Protein 5AOV (pdb70)

Radius of gyration: 21.94 Å; Cα contacts (8 Å, |Δi|>4): 717; chains: 1; bounding box: 69×42×46 Å

Organism: Pyrococcus furiosus (strain ATCC 43587 / DSM 3638 / JCM 8422 / Vc1) (NCBI:txid186497)

Nearest PDB structures (foldseek):
  5aov-assembly1_A-2  TM=1.003E+00  e=2.271E-68  Pyrococcus furiosus
  6bii-assembly1_B  TM=9.996E-01  e=7.274E-61  Pyrococcus yayanosii CH1
  2dbq-assembly1_A  TM=9.978E-01  e=1.153E-60  Pyrococcus horikoshii
  4g2n-assembly1_A  TM=9.072E-01  e=4.793E-3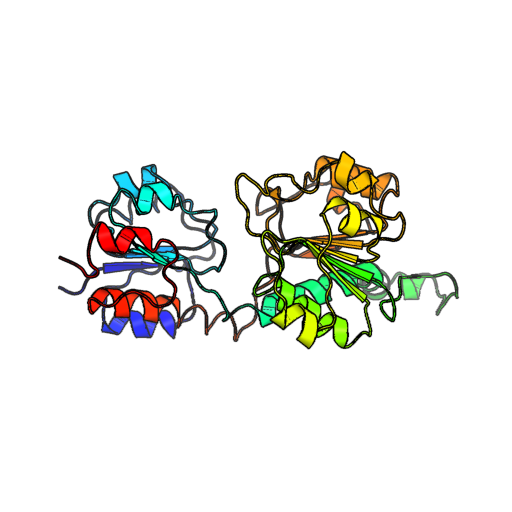5  Polaromonas sp. JS666
  3ddn-assembly1_A  TM=8.480E-01  e=1.141E-32  Mycobacterium tuberculosis

Structure (mmCIF, N/CA/C/O backbone):
data_5AOV
#
_entry.id   5AOV
#
_cell.length_a   114.579
_cell.length_b   114.579
_cell.length_c   118.123
_cell.angle_alpha   90.00
_cell.angle_beta   90.00
_cell.angle_gamma   90.00
#
_symmetry.space_group_name_H-M   'I 41'
#
loop_
_entity.id
_entity.type
_entity.pdbx_description
1 polymer 'GLYOXYLATE REDUCTASE'
2 non-polymer 'NADP NICOTINAMIDE-ADENINE-DINUCLEOTIDE PHOSPHATE'
3 non-polymer 'GLYOXYLIC ACID'
4 non-polymer 'PENTAETHYLENE GLYCOL'
5 non-polymer 1,2-ETHANEDIOL
6 non-polymer 'ACETIC ACID'
7 water water
#
loop_
_atom_site.group_PDB
_atom_site.id
_atom_site.type_symbol
_atom_site.label_atom_id
_atom_site.label_alt_id
_atom_site.label_comp_id
_atom_site.label_asym_id
_atom_site.label_entity_id
_atom_site.label_seq_id
_atom_site.pdbx_PDB_ins_code
_atom_site.Cartn_x
_atom_site.Cartn_y
_atom_site.Cartn_z
_atom_site.occupancy
_atom_site.B_iso_or_equiv
_atom_site.auth_seq_id
_atom_site.auth_comp_id
_atom_site.auth_asym_id
_atom_site.auth_atom_id
_atom_site.pdbx_PDB_model_num
ATOM 1 N N . MET A 1 1 ? 66.224 45.913 17.328 1.00 56.55 1 MET A N 1
ATOM 2 C CA . MET A 1 1 ? 65.970 45.576 15.890 1.00 63.47 1 MET A CA 1
ATOM 3 C C . MET A 1 1 ? 67.264 45.693 15.065 1.00 40.48 1 MET A C 1
ATOM 4 O O . MET A 1 1 ? 67.450 44.946 14.105 1.00 61.74 1 MET A O 1
ATOM 20 N N . LYS A 1 2 ? 68.196 46.583 15.466 1.00 41.75 2 LYS A N 1
ATOM 21 C CA . LYS A 1 2 ? 69.478 46.633 14.787 1.00 33.73 2 LYS A CA 1
ATOM 22 C C . LYS A 1 2 ? 70.306 45.518 15.403 1.00 31.78 2 LYS A C 1
ATOM 23 O O . LYS A 1 2 ? 70.096 45.148 16.524 1.00 32.94 2 LYS A O 1
ATOM 42 N N . PRO A 1 3 ? 71.261 44.948 14.662 1.00 26.57 3 PRO A N 1
ATOM 43 C CA . PRO A 1 3 ? 72.184 44.002 15.261 1.00 25.26 3 PRO A CA 1
ATOM 44 C C . PRO A 1 3 ? 72.977 44.683 16.378 1.00 25.51 3 PRO A C 1
ATOM 45 O O . PRO A 1 3 ? 73.183 45.888 16.406 1.00 26.54 3 PRO A O 1
ATOM 56 N N . LYS A 1 4 ? 73.497 43.858 17.266 1.00 24.83 4 LYS A N 1
ATOM 57 C CA . LYS A 1 4 ? 74.194 44.326 18.467 1.00 23.44 4 LYS A CA 1
ATOM 58 C C . LYS A 1 4 ? 75.675 44.061 18.370 1.00 22.59 4 LYS A C 1
ATOM 59 O O . LYS A 1 4 ? 76.140 42.919 18.073 1.00 23.60 4 LYS A O 1
ATOM 78 N N . VAL A 1 5 ? 76.485 45.084 18.649 1.00 20.75 5 VAL A N 1
ATOM 79 C CA . VAL A 1 5 ? 77.920 44.938 18.741 1.00 19.11 5 VAL A CA 1
ATOM 80 C C . VAL A 1 5 ? 78.407 45.351 20.130 1.00 21.07 5 VAL A C 1
ATOM 81 O O . VAL A 1 5 ? 77.991 46.367 20.671 1.00 22.31 5 VAL A O 1
ATOM 94 N N . PHE A 1 6 ? 79.322 44.540 20.675 1.00 20.92 6 PHE A N 1
ATOM 95 C CA . PHE A 1 6 ? 80.047 44.920 21.929 1.00 19.10 6 PHE A CA 1
ATOM 96 C C . PHE A 1 6 ? 81.457 45.248 21.538 1.00 18.63 6 PHE A C 1
ATOM 97 O O . PHE A 1 6 ? 82.148 44.467 20.857 1.00 18.74 6 PHE A O 1
ATOM 114 N N . ILE A 1 7 ? 81.899 46.425 21.968 1.00 19.07 7 ILE A N 1
ATOM 115 C CA . ILE A 1 7 ? 83.241 46.935 21.748 1.00 18.66 7 ILE A CA 1
ATOM 116 C C . ILE A 1 7 ? 84.002 46.908 23.084 1.00 18.40 7 ILE A C 1
ATOM 117 O O . ILE A 1 7 ? 83.542 47.527 24.049 1.00 19.01 7 ILE A O 1
ATOM 133 N N . THR A 1 8 ? 85.118 46.199 23.147 1.00 18.76 8 THR A N 1
ATOM 134 C CA . THR A 1 8 ? 85.742 45.916 24.433 1.00 18.01 8 THR A CA 1
ATOM 135 C C . THR A 1 8 ? 86.653 46.980 24.943 1.00 18.26 8 THR A C 1
ATOM 136 O O . THR A 1 8 ? 87.333 46.773 25.932 1.00 20.23 8 THR A O 1
ATOM 147 N N . ARG A 1 9 ? 86.637 48.163 24.361 1.00 18.37 9 ARG A N 1
ATOM 148 C CA . ARG A 1 9 ? 87.561 49.204 24.760 1.00 17.64 9 ARG A CA 1
ATOM 149 C C . ARG A 1 9 ? 87.117 50.553 24.226 1.00 17.23 9 ARG A C 1
ATOM 150 O O . ARG A 1 9 ? 86.357 50.627 23.266 1.00 19.88 9 ARG A O 1
ATOM 171 N N . ALA A 1 10 ? 87.615 51.630 24.826 1.00 18.52 10 ALA A N 1
ATOM 172 C CA . ALA A 1 10 ? 87.268 53.003 24.457 1.00 18.99 10 ALA A CA 1
ATOM 173 C C . ALA A 1 10 ? 88.072 53.470 23.221 1.00 19.21 10 ALA A C 1
ATOM 174 O O . ALA A 1 10 ? 88.921 54.297 23.328 1.00 20.57 10 ALA A O 1
ATOM 181 N N . ILE A 1 11 ? 87.665 52.906 22.102 1.00 19.07 11 ILE A N 1
ATOM 182 C CA . ILE A 1 11 ? 88.267 53.291 20.812 1.00 19.26 11 ILE A CA 1
ATOM 183 C C . ILE A 1 11 ? 87.705 54.674 20.413 1.00 18.55 11 ILE A C 1
ATOM 184 O O . ILE A 1 11 ? 86.764 55.198 20.995 1.00 20.02 11 ILE A O 1
ATOM 200 N N . PRO A 1 12 ? 88.320 55.295 19.395 1.00 18.51 12 PRO A N 1
ATOM 201 C CA . PRO A 1 12 ? 87.853 56.632 18.985 1.00 20.17 12 PRO A CA 1
ATOM 202 C C . PRO A 1 12 ? 86.389 56.722 18.624 1.00 19.81 12 PRO A C 1
ATOM 203 O O . PRO A 1 12 ? 85.798 55.807 18.016 1.00 20.98 12 PRO A O 1
ATOM 214 N N A GLU A 1 13 ? 85.823 57.873 18.971 0.50 25.91 13 GLU A N 1
ATOM 215 N N B GLU A 1 13 ? 85.844 57.887 18.956 0.50 19.22 13 GLU A N 1
ATOM 216 C CA A GLU A 1 13 ? 84.385 58.122 18.827 0.50 21.35 13 GLU A CA 1
ATOM 217 C CA B GLU A 1 13 ? 84.406 58.135 18.828 0.50 24.60 13 GLU A CA 1
ATOM 218 C C A GLU A 1 13 ? 83.920 58.049 17.386 0.50 23.65 13 GLU A C 1
ATOM 219 C C B GLU A 1 13 ? 83.903 58.136 17.395 0.50 22.16 13 GLU A C 1
ATOM 220 O O A GLU A 1 13 ? 82.783 57.673 17.126 0.50 21.15 13 GLU A O 1
ATOM 221 O O B GLU A 1 13 ? 82.710 57.912 17.152 0.50 26.58 13 GLU A O 1
ATOM 244 N N . ASN A 1 14 ? 84.769 58.396 16.433 1.00 23.88 14 ASN A N 1
ATOM 245 C CA . ASN A 1 14 ? 84.391 58.353 15.015 1.00 25.13 14 ASN A CA 1
ATOM 246 C C . ASN A 1 14 ? 83.868 56.972 14.659 1.00 23.27 14 ASN A C 1
ATOM 247 O O . ASN A 1 14 ? 82.818 56.821 13.989 1.00 24.80 14 ASN A O 1
ATOM 258 N N . GLY A 1 15 ? 84.569 55.940 15.089 1.00 22.30 15 GLY A N 1
ATOM 259 C CA . GLY A 1 15 ? 84.164 54.586 14.793 1.00 20.80 15 GLY A CA 1
ATOM 260 C C . GLY A 1 15 ? 82.924 54.176 15.538 1.00 20.59 15 GLY A C 1
ATOM 261 O O . GLY A 1 15 ? 82.039 53.501 14.996 1.00 22.06 15 GLY A O 1
ATOM 265 N N . ILE A 1 16 ? 82.822 54.587 16.794 1.00 20.82 16 ILE A N 1
ATOM 266 C CA . ILE A 1 16 ? 81.641 54.311 17.616 1.00 21.78 16 ILE A CA 1
ATOM 267 C C . ILE A 1 16 ? 80.437 54.969 16.956 1.00 23.00 16 ILE A C 1
ATOM 268 O O . ILE A 1 16 ? 79.353 54.337 16.828 1.00 22.53 16 ILE A O 1
ATOM 284 N N . ASN A 1 17 ? 80.563 56.251 16.533 1.00 21.13 17 ASN A N 1
ATOM 285 C CA . ASN A 1 17 ? 79.450 56.954 15.950 1.00 23.76 17 ASN A CA 1
ATOM 286 C C . ASN A 1 17 ? 78.997 56.302 14.637 1.00 24.14 17 ASN A C 1
ATOM 287 O O . ASN A 1 17 ? 77.774 56.206 14.352 1.00 25.69 17 ASN A O 1
ATOM 298 N N . MET A 1 18 ? 79.953 55.880 13.805 1.00 22.10 18 MET A N 1
ATOM 299 C CA . MET A 1 18 ? 79.596 55.163 12.571 1.00 22.43 18 MET A CA 1
ATOM 300 C C . MET A 1 18 ? 78.794 53.917 12.894 1.00 21.37 18 MET A C 1
ATOM 301 O O . MET A 1 18 ? 77.749 53.642 12.246 1.00 23.15 18 MET A O 1
ATOM 315 N N . LEU A 1 19 ? 79.248 53.192 13.882 1.00 21.98 19 LEU A N 1
ATOM 316 C CA . LEU A 1 19 ? 78.524 51.939 14.262 1.00 21.68 19 LEU A CA 1
ATOM 317 C C . LEU A 1 19 ? 77.167 52.182 14.869 1.00 22.71 19 LEU A C 1
ATOM 318 O O . LEU A 1 19 ? 76.243 51.439 14.599 1.00 23.64 19 LEU A O 1
ATOM 334 N N . GLU A 1 20 ? 76.997 53.260 15.626 1.00 21.53 20 GLU A N 1
ATOM 335 C CA . GLU A 1 20 ? 75.692 53.558 16.220 1.00 23.30 20 GLU A CA 1
ATOM 336 C C . GLU A 1 20 ? 74.603 53.814 15.202 1.00 23.99 20 GLU A C 1
ATOM 337 O O . GLU A 1 20 ? 73.412 53.637 15.470 1.00 26.86 20 GLU A O 1
ATOM 349 N N . GLU A 1 21 ? 74.968 54.223 13.982 1.00 24.30 21 GLU A N 1
ATOM 350 C CA . GLU A 1 21 ? 73.972 54.373 12.932 1.00 26.19 21 GLU A CA 1
ATOM 351 C C . GLU A 1 21 ? 73.361 53.072 12.459 1.00 26.33 21 GLU A C 1
ATOM 352 O O . GLU A 1 21 ? 72.252 53.077 11.885 1.00 30.02 21 GLU A O 1
ATOM 364 N N . GLU A 1 22 ? 74.095 51.992 12.671 1.00 24.99 22 GLU A N 1
ATOM 365 C CA . GLU A 1 22 ? 73.740 50.693 12.055 1.00 25.70 22 GLU A CA 1
ATOM 366 C C . GLU A 1 22 ? 73.568 49.550 13.070 1.00 24.69 22 GLU A C 1
ATOM 367 O O . GLU A 1 22 ? 73.021 48.509 12.710 1.00 26.55 22 GLU A O 1
ATOM 379 N N . PHE A 1 23 ? 74.007 49.766 14.305 1.00 23.66 23 PHE A N 1
ATOM 380 C CA . PHE A 1 23 ? 74.017 48.734 15.340 1.00 24.58 23 PHE A CA 1
ATOM 381 C C . PHE A 1 23 ? 73.537 49.331 16.669 1.00 25.39 23 PHE A C 1
ATOM 382 O O . PHE A 1 23 ? 73.636 50.529 16.877 1.00 25.83 23 PHE A O 1
ATOM 399 N N A GLU A 1 24 ? 73.038 48.460 17.548 0.50 23.63 24 GLU A N 1
ATOM 400 N N B GLU A 1 24 ? 73.018 48.467 17.541 0.50 24.12 24 GLU A N 1
ATOM 401 C CA A GLU A 1 24 ? 73.001 48.730 19.008 0.50 23.22 24 GLU A CA 1
ATOM 402 C CA B GLU A 1 24 ? 73.018 48.727 18.997 0.50 23.20 24 GLU A CA 1
ATOM 403 C C A GLU A 1 24 ? 74.410 48.503 19.507 0.50 21.62 24 GLU A C 1
ATOM 404 C C B GLU A 1 24 ? 74.446 48.508 19.455 0.50 24.94 24 GLU A C 1
ATOM 405 O O A GLU A 1 24 ? 74.967 47.427 19.314 0.50 24.42 24 GLU A O 1
ATOM 406 O O B GLU A 1 24 ? 75.056 47.467 19.157 0.50 23.57 24 GLU A O 1
ATOM 429 N N . VAL A 1 25 ? 75.035 49.519 20.066 1.00 21.98 25 VAL A N 1
ATOM 430 C CA . VAL A 1 25 ? 76.445 49.484 20.436 1.00 20.45 25 VAL A CA 1
ATOM 431 C C . VAL A 1 25 ? 76.620 49.532 21.965 1.00 19.73 25 VAL A C 1
ATOM 432 O O . VAL A 1 25 ? 75.954 50.334 22.632 1.00 22.52 25 VAL A O 1
ATOM 445 N N . GLU A 1 26 ? 77.478 48.643 22.461 1.00 21.09 26 GLU A N 1
ATOM 446 C CA A GLU A 1 26 ? 77.893 48.693 23.894 0.50 19.49 26 GLU A CA 1
ATOM 447 C CA B GLU A 1 26 ? 77.829 48.724 23.875 0.50 23.88 26 GLU A CA 1
ATOM 448 C C . GLU A 1 26 ? 79.384 48.882 23.847 1.00 19.80 26 GLU A C 1
ATOM 449 O O . GLU A 1 26 ? 80.068 48.247 23.074 1.00 21.26 26 GLU A O 1
ATOM 470 N N . VAL A 1 27 ? 79.910 49.796 24.676 1.00 19.99 27 VAL A N 1
ATOM 471 C CA . VAL A 1 27 ? 81.326 50.073 24.728 1.00 18.90 27 VAL A CA 1
ATOM 472 C C . VAL A 1 27 ? 81.837 49.991 26.154 1.00 18.66 27 VAL A C 1
ATOM 473 O O . VAL A 1 27 ? 81.381 50.731 27.045 1.00 20.10 27 VAL A O 1
ATOM 486 N N . TRP A 1 28 ? 82.824 49.107 26.384 1.00 18.53 28 TRP A N 1
ATOM 487 C CA . TRP A 1 28 ? 83.527 49.079 27.684 1.00 18.59 28 TRP A CA 1
ATOM 488 C C . TRP A 1 28 ? 84.414 50.319 27.788 1.00 18.85 28 TRP A C 1
ATOM 489 O O . TRP A 1 28 ? 85.359 50.471 26.995 1.00 19.65 28 TRP A O 1
ATOM 510 N N . GLU A 1 29 ? 84.081 51.190 28.688 1.00 18.73 29 GLU A N 1
ATOM 511 C CA A GLU A 1 29 ? 84.671 52.524 28.764 0.50 23.19 29 GLU A CA 1
ATOM 512 C CA B GLU A 1 29 ? 84.639 52.546 28.802 0.50 18.98 29 GLU A CA 1
ATOM 513 C C . GLU A 1 29 ? 85.752 52.653 29.825 1.00 22.60 29 GLU A C 1
ATOM 514 O O . GLU A 1 29 ? 86.414 53.685 29.897 1.00 24.53 29 GLU A O 1
ATOM 537 N N . GLU A 1 30 ? 85.936 51.642 30.680 1.00 21.59 30 GLU A N 1
ATOM 538 C CA . GLU A 1 30 ? 86.870 51.768 31.778 1.00 21.84 30 GLU A CA 1
ATOM 539 C C . GLU A 1 30 ? 88.338 51.764 31.345 1.00 20.45 30 GLU A C 1
ATOM 540 O O . GLU A 1 30 ? 88.682 51.256 30.307 1.00 20.77 30 GLU A O 1
ATOM 552 N N . GLU A 1 31 ? 89.160 52.348 32.212 1.00 22.23 31 GLU A N 1
ATOM 553 C CA . GLU A 1 31 ? 90.619 52.352 31.961 1.00 23.02 31 GLU A CA 1
ATOM 554 C C . GLU A 1 31 ? 91.141 50.914 31.960 1.00 23.05 31 GLU A C 1
ATOM 555 O O . GLU A 1 31 ? 91.901 50.561 31.072 1.00 21.52 31 GLU A O 1
ATOM 567 N N . ARG A 1 32 ? 90.772 50.140 32.956 1.00 23.37 32 ARG A N 1
ATOM 568 C CA . ARG A 1 32 ? 91.162 48.754 32.998 1.00 22.27 32 ARG A CA 1
ATOM 569 C C . ARG A 1 32 ? 90.543 47.912 31.931 1.00 23.31 32 ARG A C 1
ATOM 570 O O . ARG A 1 32 ? 89.486 48.243 31.383 1.00 22.59 32 ARG A O 1
ATOM 591 N N . GLU A 1 33 ? 91.221 46.816 31.564 1.00 20.83 33 GLU A N 1
ATOM 592 C CA . GLU A 1 33 ? 90.702 45.880 30.600 1.00 20.41 33 GLU A CA 1
ATOM 593 C C . GLU A 1 33 ? 89.489 45.105 31.162 1.00 19.66 33 GLU A C 1
ATOM 594 O O . GLU A 1 33 ? 89.371 44.927 32.361 1.00 22.01 33 GLU A O 1
ATOM 606 N N . ILE A 1 34 ? 88.640 44.642 30.262 1.00 20.44 34 ILE A N 1
ATOM 607 C CA . ILE A 1 34 ? 87.453 43.916 30.738 1.00 20.13 34 ILE A CA 1
ATOM 608 C C . ILE A 1 34 ? 87.891 42.563 31.354 1.00 20.86 34 ILE A C 1
ATOM 609 O O . ILE A 1 34 ? 88.703 41.858 30.732 1.00 22.94 34 ILE A O 1
ATOM 625 N N . PRO A 1 35 ? 87.401 42.234 32.542 1.00 22.04 35 PRO A N 1
ATOM 626 C CA . PRO A 1 35 ? 87.759 40.931 33.144 1.00 23.58 35 PRO A CA 1
ATOM 627 C C . PRO A 1 35 ? 87.208 39.817 32.278 1.00 25.61 35 PRO A C 1
ATOM 628 O O . PRO A 1 35 ? 86.147 39.954 31.642 1.00 24.18 35 PRO A O 1
ATOM 639 N N . ARG A 1 36 ? 87.924 38.700 32.269 1.00 25.45 36 ARG A N 1
ATOM 640 C CA . ARG A 1 36 ? 87.486 37.529 31.513 1.00 26.30 36 ARG A CA 1
ATOM 641 C C . ARG A 1 36 ? 86.000 37.115 31.785 1.00 25.98 36 ARG A C 1
ATOM 642 O O . ARG A 1 36 ? 85.234 36.860 30.820 1.00 26.18 36 ARG A O 1
ATOM 663 N N A GLU A 1 37 ? 85.562 37.064 33.039 0.50 25.85 37 GLU A N 1
ATOM 664 N N B GLU A 1 37 ? 85.559 37.007 33.034 0.50 24.92 37 GLU A N 1
ATOM 665 C CA A GLU A 1 37 ? 84.215 36.609 33.361 0.50 27.64 37 GLU A CA 1
ATOM 666 C CA B GLU A 1 37 ? 84.192 36.594 33.329 0.50 29.50 37 GLU A CA 1
ATOM 667 C C A GLU A 1 37 ? 83.173 37.582 32.820 0.50 26.48 37 GLU A C 1
ATOM 668 C C B GLU A 1 37 ? 83.192 37.577 32.731 0.50 27.16 37 GLU A C 1
ATOM 669 O O A GLU A 1 37 ? 82.060 37.185 32.475 0.50 26.72 37 GLU A O 1
ATOM 670 O O B GLU A 1 37 ? 82.159 37.178 32.194 0.50 26.55 37 GLU A O 1
ATOM 693 N N . LYS A 1 38 ? 83.528 38.862 32.786 1.00 27.42 38 LYS A N 1
ATOM 694 C CA . LYS A 1 38 ? 82.636 39.855 32.239 1.00 26.37 38 LYS A CA 1
ATOM 695 C C . LYS A 1 38 ? 82.553 39.768 30.711 1.00 23.33 38 LYS A C 1
ATOM 696 O O . LYS A 1 38 ? 81.463 39.973 30.151 1.00 25.40 38 LYS A O 1
ATOM 715 N N . LEU A 1 39 ? 83.669 39.508 30.048 1.00 22.58 39 LEU A N 1
ATOM 716 C CA . LEU A 1 39 ? 83.669 39.263 28.629 1.00 22.56 39 LEU A CA 1
ATOM 717 C C . LEU A 1 39 ? 82.706 38.116 28.313 1.00 23.80 39 LEU A C 1
ATOM 718 O O . LEU A 1 39 ? 81.867 38.246 27.441 1.00 24.27 39 LEU A O 1
ATOM 734 N N . LEU A 1 40 ? 82.822 37.000 29.032 1.00 23.26 40 LEU A N 1
ATOM 735 C CA . LEU A 1 40 ? 81.928 35.886 28.761 1.00 24.36 40 LEU A CA 1
ATOM 736 C C . LEU A 1 40 ? 80.482 36.192 28.978 1.00 26.18 40 LEU A C 1
ATOM 737 O O . LEU A 1 40 ? 79.622 35.688 28.252 1.00 28.39 40 LEU A O 1
ATOM 753 N N . GLU A 1 41 ? 80.171 37.021 29.958 1.00 25.12 41 GLU A N 1
ATOM 754 C CA A GLU A 1 41 ? 78.786 37.437 30.218 0.50 27.00 41 GLU A CA 1
ATOM 755 C CA B GLU A 1 41 ? 78.795 37.430 30.217 0.50 27.39 41 GLU A CA 1
ATOM 756 C C . GLU A 1 41 ? 78.286 38.332 29.074 1.00 25.67 41 GLU A C 1
ATOM 757 O O . GLU A 1 41 ? 77.166 38.133 28.575 1.00 32.10 41 GLU A O 1
ATOM 778 N N . LYS A 1 42 ? 79.081 39.296 28.685 1.00 24.44 42 LYS A N 1
ATOM 779 C CA . LYS A 1 42 ? 78.640 40.303 27.750 1.00 25.32 42 LYS A CA 1
ATOM 780 C C . LYS A 1 42 ? 78.423 39.788 26.340 1.00 27.96 42 LYS A C 1
ATOM 781 O O . LYS A 1 42 ? 77.652 40.398 25.594 1.00 28.83 42 LYS A O 1
ATOM 800 N N . VAL A 1 43 ? 79.090 38.689 25.945 1.00 24.65 43 VAL A N 1
ATOM 801 C CA . VAL A 1 43 ? 78.930 38.202 24.579 1.00 23.19 43 VAL A CA 1
ATOM 802 C C . VAL A 1 43 ? 77.651 37.351 24.424 1.00 25.04 43 VAL A C 1
ATOM 803 O O . VAL A 1 43 ? 77.396 36.870 23.279 1.00 26.74 43 VAL A O 1
ATOM 816 N N . LYS A 1 44 ? 76.827 37.147 25.452 1.00 24.33 44 LYS A N 1
ATOM 817 C CA . LYS A 1 44 ? 75.708 36.218 25.418 1.00 27.12 44 LYS A CA 1
ATOM 818 C C . LYS A 1 44 ? 74.752 36.499 24.238 1.00 28.53 44 LYS A C 1
ATOM 819 O O . LYS A 1 44 ? 74.196 35.567 23.658 1.00 33.00 44 LYS A O 1
ATOM 838 N N . ASP A 1 45 ? 74.514 37.761 23.900 1.00 27.04 45 ASP A N 1
ATOM 839 C CA . ASP A 1 45 ? 73.510 38.050 22.874 1.00 26.30 45 ASP A CA 1
ATOM 840 C C . ASP A 1 45 ? 74.046 39.016 21.771 1.00 28.29 45 ASP A C 1
ATOM 841 O O . ASP A 1 45 ? 73.248 39.633 21.049 1.00 30.87 45 ASP A O 1
ATOM 850 N N . VAL A 1 46 ? 75.352 39.095 21.618 1.00 24.03 46 VAL A N 1
ATOM 851 C CA . VAL A 1 46 ? 75.919 39.985 20.605 1.00 24.42 46 VAL A CA 1
ATOM 852 C C . VAL A 1 46 ? 75.938 39.317 19.247 1.00 26.86 46 VAL A C 1
ATOM 853 O O . VAL A 1 46 ? 76.208 38.143 19.136 1.00 25.92 46 VAL A O 1
ATOM 866 N N . ASP A 1 47 ? 75.698 40.101 18.198 1.00 23.06 47 ASP A N 1
ATOM 867 C CA . ASP A 1 47 ? 75.866 39.632 16.798 1.00 23.85 47 ASP A CA 1
ATOM 868 C C . ASP A 1 47 ? 77.292 39.859 16.321 1.00 22.68 47 ASP A C 1
ATOM 869 O O . ASP A 1 47 ? 77.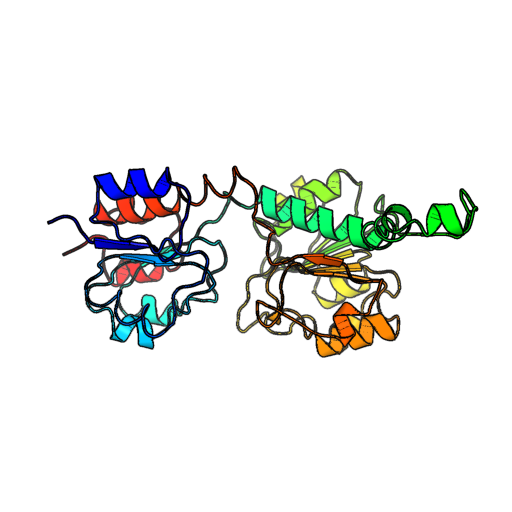754 39.205 15.390 1.00 22.61 47 ASP A O 1
ATOM 878 N N . ALA A 1 48 ? 77.984 40.818 16.927 1.00 21.32 48 ALA A N 1
ATOM 879 C CA . ALA A 1 48 ? 79.313 41.252 16.487 1.00 20.67 48 ALA A CA 1
ATOM 880 C C . ALA A 1 48 ? 80.138 41.710 17.671 1.00 20.27 48 ALA A C 1
ATOM 881 O O . ALA A 1 48 ? 79.564 42.123 18.704 1.00 20.04 48 ALA A O 1
ATOM 888 N N . LEU A 1 49 ? 81.452 41.606 17.538 1.00 19.87 49 LEU A N 1
ATOM 889 C CA . LEU A 1 49 ? 82.375 42.033 18.566 1.00 20.48 49 LEU A CA 1
ATOM 890 C C . LEU A 1 49 ? 83.450 42.872 17.952 1.00 21.52 49 LEU A C 1
ATOM 891 O O . LEU A 1 49 ? 83.889 42.596 16.816 1.00 22.13 49 LEU A O 1
ATOM 907 N N . VAL A 1 50 ? 83.921 43.902 18.633 1.00 19.27 50 VAL A N 1
ATOM 908 C CA . VAL A 1 50 ? 85.184 44.574 18.322 1.00 18.39 50 VAL A CA 1
ATOM 909 C C . VAL A 1 50 ? 86.100 44.323 19.509 1.00 18.00 50 VAL A C 1
ATOM 910 O O . VAL A 1 50 ? 85.727 44.669 20.675 1.00 19.62 50 VAL A O 1
ATOM 923 N N . THR A 1 51 ? 87.243 43.704 19.244 1.00 18.95 51 THR A N 1
ATOM 924 C CA . THR A 1 51 ? 88.093 43.183 20.290 1.00 18.88 51 THR A CA 1
ATOM 925 C C . THR A 1 51 ? 89.457 43.843 20.220 1.00 18.32 51 THR A C 1
ATOM 926 O O . THR A 1 51 ? 89.932 44.271 19.164 1.00 18.58 51 THR A O 1
ATOM 937 N N . MET A 1 52 ? 90.179 43.834 21.329 1.00 18.40 52 MET A N 1
ATOM 938 C CA . MET A 1 52 ? 91.587 44.227 21.386 1.00 17.30 52 MET A CA 1
ATOM 939 C C . MET A 1 52 ? 92.455 43.014 21.531 1.00 18.84 52 MET A C 1
ATOM 940 O O . MET A 1 52 ? 91.953 41.897 21.830 1.00 19.95 52 MET A O 1
ATOM 954 N N . LEU A 1 53 ? 93.754 43.161 21.364 1.00 20.18 53 LEU A N 1
ATOM 955 C CA . LEU A 1 53 ? 94.677 42.021 21.590 1.00 21.95 53 LEU A CA 1
ATOM 956 C C . LEU A 1 53 ? 94.600 41.439 22.990 1.00 24.86 53 LEU A C 1
ATOM 957 O O . LEU A 1 53 ? 94.881 40.208 23.213 1.00 26.98 53 LEU A O 1
ATOM 973 N N . SER A 1 54 ? 94.128 42.223 23.940 1.00 22.77 54 SER A N 1
ATOM 974 C CA . SER A 1 54 ? 93.952 41.760 25.320 1.00 24.16 54 SER A CA 1
ATOM 975 C C . SER A 1 54 ? 92.851 40.733 25.528 1.00 25.33 54 SER A C 1
ATOM 976 O O . SER A 1 54 ? 92.801 40.068 26.619 1.00 26.10 54 SER A O 1
ATOM 984 N N . GLU A 1 55 ? 91.905 40.610 24.586 1.00 22.25 55 GLU A N 1
ATOM 985 C CA . GLU A 1 55 ? 90.844 39.628 24.720 1.00 19.98 55 GLU A CA 1
ATOM 986 C C . GLU A 1 55 ? 91.188 38.390 23.910 1.00 24.04 55 GLU A C 1
ATOM 987 O O . GLU A 1 55 ? 91.540 38.482 22.709 1.00 22.16 55 GLU A O 1
ATOM 999 N N . ARG A 1 56 ? 91.113 37.232 24.539 1.00 22.10 56 ARG A N 1
ATOM 1000 C CA . ARG A 1 56 ? 91.435 35.941 23.938 1.00 21.33 56 ARG A CA 1
ATOM 1001 C C . ARG A 1 56 ? 90.125 35.408 23.400 1.00 21.79 56 ARG A C 1
ATOM 1002 O O . ARG A 1 56 ? 89.262 34.931 24.153 1.00 22.00 56 ARG A O 1
ATOM 1023 N N . ILE A 1 57 ? 89.970 35.427 22.089 1.00 22.39 57 ILE A N 1
ATOM 1024 C CA . ILE A 1 57 ? 88.747 35.017 21.443 1.00 21.67 57 ILE A CA 1
ATOM 1025 C C . ILE A 1 57 ? 88.906 33.588 20.982 1.00 22.17 57 ILE A C 1
ATOM 1026 O O . ILE A 1 57 ? 89.313 33.258 19.859 1.00 23.06 57 ILE A O 1
ATOM 1042 N N . ASP A 1 58 ? 88.689 32.688 21.918 1.00 22.96 58 ASP A N 1
ATOM 1043 C CA . ASP A 1 58 ? 88.928 31.281 21.776 1.00 24.47 58 ASP A CA 1
ATOM 1044 C C . ASP A 1 58 ? 87.606 30.509 21.743 1.00 24.71 58 ASP A C 1
ATOM 1045 O O . ASP A 1 58 ? 86.517 31.100 21.734 1.00 24.90 58 ASP A O 1
ATOM 1054 N N . GLN A 1 59 ? 87.735 29.211 21.699 1.00 26.55 59 GLN A N 1
ATOM 1055 C CA . GLN A 1 59 ? 86.562 28.371 21.654 1.00 26.52 59 GLN A CA 1
ATOM 1056 C C . GLN A 1 59 ? 85.575 28.689 22.801 1.00 27.87 59 GLN A C 1
ATOM 1057 O O . GLN A 1 59 ? 84.351 28.672 22.630 1.00 27.68 59 GLN A O 1
ATOM 1071 N N . GLU A 1 60 ? 86.105 28.962 23.983 1.00 26.14 60 GLU A N 1
ATOM 1072 C CA . GLU A 1 60 ? 85.253 29.242 25.112 1.00 26.30 60 GLU A CA 1
ATOM 1073 C C . GLU A 1 60 ? 84.430 30.515 24.862 1.00 25.46 60 GLU A C 1
ATOM 1074 O O . GLU A 1 60 ? 83.218 30.540 25.250 1.00 26.94 60 GLU A O 1
ATOM 1086 N N . VAL A 1 61 ? 84.986 31.546 24.261 1.00 23.26 61 VAL A N 1
ATOM 1087 C CA . VAL A 1 61 ? 84.201 32.709 23.938 1.00 21.97 61 VAL A CA 1
ATOM 1088 C C . VAL A 1 61 ? 83.107 32.321 22.928 1.00 23.90 61 VAL A C 1
ATOM 1089 O O . VAL A 1 61 ? 81.921 32.670 23.117 1.00 24.80 61 VAL A O 1
ATOM 1102 N N . PHE A 1 62 ? 83.462 31.591 21.877 1.00 25.73 62 PHE A N 1
ATOM 1103 C CA . PHE A 1 62 ? 82.472 31.237 20.890 1.00 25.21 62 PHE A CA 1
ATOM 1104 C C . PHE A 1 62 ? 81.316 30.438 21.480 1.00 27.53 62 PHE A C 1
ATOM 1105 O O . PHE A 1 62 ? 80.131 30.645 21.119 1.00 28.89 62 PHE A O 1
ATOM 1122 N N . GLU A 1 63 ? 81.631 29.508 22.388 1.00 26.68 63 GLU A N 1
ATOM 1123 C CA . GLU A 1 63 ? 80.597 28.682 23.019 1.00 29.03 63 GLU A CA 1
ATOM 1124 C C . GLU A 1 63 ? 79.612 29.501 23.866 1.00 28.24 63 GLU A C 1
ATOM 1125 O O . GLU A 1 63 ? 78.485 29.045 24.080 1.00 33.66 63 GLU A O 1
ATOM 1137 N N . ASN A 1 64 ? 80.079 30.614 24.353 1.00 27.68 64 ASN A N 1
ATOM 1138 C CA . ASN A 1 64 ? 79.232 31.499 25.159 1.00 28.50 64 ASN A CA 1
ATOM 1139 C C . ASN A 1 64 ? 78.586 32.634 24.345 1.00 28.32 64 ASN A C 1
ATOM 1140 O O . ASN A 1 64 ? 77.872 33.492 24.906 1.00 27.47 64 ASN A O 1
ATOM 1151 N N . ALA A 1 65 ? 78.773 32.622 23.022 1.00 26.98 65 ALA A N 1
ATOM 1152 C CA . ALA A 1 65 ? 78.269 33.702 22.157 1.00 26.62 65 ALA A CA 1
ATOM 1153 C C . ALA A 1 65 ? 77.453 33.116 20.987 1.00 24.58 65 ALA A C 1
ATOM 1154 O O . ALA A 1 65 ? 77.951 33.128 19.811 1.00 27.85 65 ALA A O 1
ATOM 1161 N N . PRO A 1 66 ? 76.233 32.683 21.218 1.00 25.72 66 PRO A N 1
ATOM 1162 C CA . PRO A 1 66 ? 75.549 31.899 20.197 1.00 29.13 66 PRO A CA 1
ATOM 1163 C C . PRO A 1 66 ? 75.035 32.714 19.004 1.00 31.12 66 PRO A C 1
ATOM 1164 O O . PRO A 1 66 ? 74.728 32.106 17.971 1.00 33.93 66 PRO A O 1
ATOM 1175 N N . ARG A 1 67 ? 74.935 34.020 19.132 1.00 26.94 67 ARG A N 1
ATOM 1176 C CA . ARG A 1 67 ? 74.536 34.900 18.020 1.00 26.42 67 ARG A CA 1
ATOM 1177 C C . ARG A 1 67 ? 75.730 35.471 17.262 1.00 26.10 67 ARG A C 1
ATOM 1178 O O . ARG A 1 67 ? 75.547 36.146 16.246 1.00 26.62 67 ARG A O 1
ATOM 1199 N N . LEU A 1 68 ? 76.961 35.271 17.747 1.00 23.50 68 LEU A N 1
ATOM 1200 C CA . LEU A 1 68 ? 78.138 35.992 17.181 1.00 22.52 68 LEU A CA 1
ATOM 1201 C C . LEU A 1 68 ? 78.448 35.542 15.771 1.00 22.75 68 LEU A C 1
ATOM 1202 O O . LEU A 1 68 ? 78.594 34.346 15.525 1.00 25.29 68 LEU A O 1
ATOM 1218 N N . ARG A 1 69 ? 78.495 36.504 14.836 1.00 22.41 69 ARG A N 1
ATOM 1219 C CA . ARG A 1 69 ? 78.780 36.216 13.454 1.00 23.80 69 ARG A CA 1
ATOM 1220 C C . ARG A 1 69 ? 80.100 36.843 12.951 1.00 22.01 69 ARG A C 1
ATOM 1221 O O . ARG A 1 69 ? 80.567 36.411 11.899 1.00 23.15 69 ARG A O 1
ATOM 1242 N N . ILE A 1 70 ? 80.594 37.859 13.629 1.00 21.03 70 ILE A N 1
ATOM 1243 C CA . ILE A 1 70 ? 81.781 38.573 13.114 1.00 21.10 70 ILE A CA 1
ATOM 1244 C C . ILE A 1 70 ? 82.511 39.186 14.289 1.00 19.90 70 ILE A C 1
ATOM 1245 O O . ILE A 1 70 ? 81.926 39.790 15.194 1.00 20.36 70 ILE A O 1
ATOM 1261 N N . VAL A 1 71 ? 83.845 39.009 14.234 1.00 20.19 71 VAL A N 1
ATOM 1262 C CA . VAL A 1 71 ? 84.778 39.614 15.187 1.00 18.80 71 VAL A CA 1
ATOM 1263 C C . VAL A 1 71 ? 85.728 40.493 14.407 1.00 17.45 71 VAL A C 1
ATOM 1264 O O . VAL A 1 71 ? 86.454 40.021 13.561 1.00 19.28 71 VAL A O 1
ATOM 1277 N N . ALA A 1 72 ? 85.724 41.785 14.751 1.00 18.87 72 ALA A N 1
ATOM 1278 C CA . ALA A 1 72 ? 86.641 42.760 14.162 1.00 18.10 72 ALA A CA 1
ATOM 1279 C C . ALA A 1 72 ? 87.682 43.074 15.234 1.00 18.14 72 ALA A C 1
ATOM 1280 O O . ALA A 1 72 ? 87.411 43.750 16.247 1.00 19.48 72 ALA A O 1
ATOM 1287 N N . ASN A 1 73 ? 88.890 42.618 14.967 1.00 18.83 73 ASN A N 1
ATOM 1288 C CA . ASN A 1 73 ? 90.043 42.945 15.876 1.00 17.97 73 ASN A CA 1
ATOM 1289 C C . ASN A 1 73 ? 90.467 44.389 15.531 1.00 17.86 73 ASN A C 1
ATOM 1290 O O . ASN A 1 73 ? 90.667 44.792 14.369 1.00 18.84 73 ASN A O 1
ATOM 1301 N N . TYR A 1 74 ? 90.646 45.163 16.612 1.00 18.33 74 TYR A N 1
ATOM 1302 C CA . TYR A 1 74 ? 91.217 46.521 16.559 1.00 16.55 74 TYR A CA 1
ATOM 1303 C C . TYR A 1 74 ? 92.724 46.395 16.672 1.00 18.61 74 TYR A C 1
ATOM 1304 O O . TYR A 1 74 ? 93.362 46.784 17.674 1.00 19.05 74 TYR A O 1
ATOM 1322 N N . ALA A 1 75 ? 93.300 45.801 15.649 1.00 17.59 75 ALA A N 1
ATOM 1323 C CA . ALA A 1 75 ? 94.715 45.394 15.573 1.00 16.99 75 ALA A CA 1
ATOM 1324 C C . ALA A 1 75 ? 94.913 44.746 14.241 1.00 17.57 75 ALA A C 1
ATOM 1325 O O . ALA A 1 75 ? 93.985 44.192 13.621 1.00 17.07 75 ALA A O 1
ATOM 1332 N N . VAL A 1 76 ? 96.168 44.732 13.758 1.00 17.55 76 VAL A N 1
ATOM 1333 C CA . VAL A 1 76 ? 96.539 43.953 12.562 1.00 16.73 76 VAL A CA 1
ATOM 1334 C C . VAL A 1 76 ? 96.897 42.528 12.943 1.00 17.72 76 VAL A C 1
ATOM 1335 O O . VAL A 1 76 ? 96.579 41.606 12.202 1.00 17.87 76 VAL A O 1
ATOM 1348 N N . GLY A 1 77 ? 97.541 42.343 14.063 1.00 17.91 77 GLY A N 1
ATOM 1349 C CA . GLY A 1 77 ? 97.747 40.992 14.580 1.00 18.48 77 GLY A CA 1
ATOM 1350 C C . GLY A 1 77 ? 96.408 40.367 14.940 1.00 18.65 77 GLY A C 1
ATOM 1351 O O . GLY A 1 77 ? 95.456 41.092 15.275 1.00 19.52 77 GLY A O 1
ATOM 1355 N N . TYR A 1 78 ? 96.357 39.057 14.882 1.00 18.15 78 TYR A N 1
ATOM 1356 C CA . TYR A 1 78 ? 95.167 38.323 15.299 1.00 18.58 78 TYR A CA 1
ATOM 1357 C C . TYR A 1 78 ? 95.496 37.015 15.942 1.00 19.08 78 TYR A C 1
ATOM 1358 O O . TYR A 1 78 ? 94.689 36.083 15.990 1.00 19.95 78 TYR A O 1
ATOM 1376 N N . ASP A 1 79 ? 96.677 36.950 16.562 1.00 18.69 79 ASP A N 1
ATOM 1377 C CA . ASP A 1 79 ? 97.063 35.777 17.338 1.00 17.96 79 ASP A CA 1
ATOM 1378 C C . ASP A 1 79 ? 96.239 35.556 18.620 1.00 20.01 79 ASP A C 1
ATOM 1379 O O . ASP A 1 79 ? 96.291 34.507 19.216 1.00 21.62 79 ASP A O 1
ATOM 1388 N N . ASN A 1 80 ? 95.457 36.596 18.961 1.00 19.49 80 ASN A N 1
ATOM 1389 C CA . ASN A 1 80 ? 94.502 36.446 20.065 1.00 19.29 80 ASN A CA 1
ATOM 1390 C C . ASN A 1 80 ? 93.190 35.817 19.706 1.00 19.64 80 ASN A C 1
ATOM 1391 O O . ASN A 1 80 ? 92.360 35.561 20.576 1.00 20.97 80 ASN A O 1
ATOM 1402 N N . ILE A 1 81 ? 92.976 35.425 18.439 1.00 20.31 81 ILE A N 1
ATOM 1403 C CA . ILE A 1 81 ? 91.745 34.860 17.967 1.00 19.24 81 ILE A CA 1
ATOM 1404 C C . ILE A 1 81 ? 91.988 33.457 17.438 1.00 20.73 81 ILE A C 1
ATOM 1405 O O . ILE A 1 81 ? 92.925 33.299 16.629 1.00 22.81 81 ILE A O 1
ATOM 1421 N N . ASP A 1 82 ? 91.168 32.498 17.791 1.00 20.28 82 ASP A N 1
ATOM 1422 C CA . ASP A 1 82 ? 91.241 31.165 17.210 1.00 21.46 82 ASP A CA 1
ATOM 1423 C C . ASP A 1 82 ? 90.466 31.217 15.879 1.00 22.00 82 ASP A C 1
ATOM 1424 O O . ASP A 1 82 ? 89.278 30.956 15.806 1.00 22.36 82 ASP A O 1
ATOM 1433 N N . VAL A 1 83 ? 91.191 31.624 14.836 1.00 22.19 83 VAL A N 1
ATOM 1434 C CA . VAL A 1 83 ? 90.552 31.838 13.528 1.00 23.71 83 VAL A CA 1
ATOM 1435 C C . VAL A 1 83 ? 90.116 30.545 12.897 1.00 23.53 83 VAL A C 1
ATOM 1436 O O . VAL A 1 83 ? 89.090 30.525 12.261 1.00 24.16 83 VAL A O 1
ATOM 1449 N N . GLU A 1 84 ? 90.814 29.434 13.116 1.00 23.86 84 GLU A N 1
ATOM 1450 C CA . GLU A 1 84 ? 90.334 28.167 12.572 1.00 27.42 84 GLU A CA 1
ATOM 1451 C C . GLU A 1 84 ? 89.003 27.757 13.132 1.00 25.77 84 GLU A C 1
ATOM 1452 O O . GLU A 1 84 ? 88.119 27.264 12.428 1.00 28.35 84 GLU A O 1
ATOM 1464 N N . GLU A 1 85 ? 88.820 27.994 14.448 1.00 26.03 85 GLU A N 1
ATOM 1465 C CA . GLU A 1 85 ? 87.560 27.666 15.083 1.00 28.12 85 GLU A CA 1
ATOM 1466 C C . GLU A 1 85 ? 86.466 28.655 14.630 1.00 24.85 85 GLU A C 1
ATOM 1467 O O . GLU A 1 85 ? 85.314 28.255 14.405 1.00 26.73 85 GLU A O 1
ATOM 1479 N N . ALA A 1 86 ? 86.841 29.922 14.459 1.00 23.19 86 ALA A N 1
ATOM 1480 C CA . ALA A 1 86 ? 85.874 30.880 13.909 1.00 21.74 86 ALA A CA 1
ATOM 1481 C C . ALA A 1 86 ? 85.345 30.388 12.546 1.00 23.43 86 ALA A C 1
ATOM 1482 O O . ALA A 1 86 ? 84.138 30.381 12.285 1.00 24.30 86 ALA A O 1
ATOM 1489 N N . THR A 1 87 ? 86.288 30.045 11.663 1.00 23.66 87 THR A N 1
ATOM 1490 C CA . THR A 1 87 ? 85.900 29.576 10.304 1.00 24.41 87 THR A CA 1
ATOM 1491 C C . THR A 1 87 ? 84.959 28.423 10.381 1.00 25.60 87 THR A C 1
ATOM 1492 O O . THR A 1 87 ? 83.930 28.358 9.663 1.00 27.64 87 THR A O 1
ATOM 1503 N N . ARG A 1 88 ? 85.301 27.436 11.208 1.00 27.27 88 ARG A N 1
ATOM 1504 C CA A ARG A 1 88 ? 84.411 26.289 11.466 0.50 30.42 88 ARG A CA 1
ATOM 1505 C CA B ARG A 1 88 ? 84.432 26.296 11.458 0.50 30.18 88 ARG A CA 1
ATOM 1506 C C . ARG A 1 88 ? 82.954 26.613 11.756 1.00 28.74 88 ARG A C 1
ATOM 1507 O O . ARG A 1 88 ? 82.010 25.937 11.326 1.00 31.12 88 ARG A O 1
ATOM 1546 N N . ARG A 1 89 ? 82.826 27.662 12.542 1.00 26.53 89 ARG A N 1
ATOM 1547 C CA . ARG A 1 89 ? 81.575 28.136 13.022 1.00 25.39 89 ARG A CA 1
ATOM 1548 C C . ARG A 1 89 ? 80.910 29.147 12.096 1.00 25.80 89 ARG A C 1
ATOM 1549 O O . ARG A 1 89 ? 79.825 29.642 12.444 1.00 28.37 89 ARG A O 1
ATOM 1570 N N . GLY A 1 90 ? 81.550 29.474 10.962 1.00 25.58 90 GLY A N 1
ATOM 1571 C CA . GLY A 1 90 ? 80.964 30.444 10.069 1.00 27.67 90 GLY A CA 1
ATOM 1572 C C . GLY A 1 90 ? 81.124 31.900 10.551 1.00 26.90 90 GLY A C 1
ATOM 1573 O O . GLY A 1 90 ? 80.387 32.774 10.090 1.00 28.82 90 GLY A O 1
ATOM 1577 N N . ILE A 1 91 ? 82.069 32.145 11.445 1.00 23.73 91 ILE A N 1
ATOM 1578 C CA . ILE A 1 91 ? 82.285 33.455 12.046 1.00 22.41 91 ILE A CA 1
ATOM 1579 C C . ILE A 1 91 ? 83.411 34.154 11.287 1.00 21.51 91 ILE A C 1
ATOM 1580 O O . ILE A 1 91 ? 84.516 33.603 11.111 1.00 22.13 91 ILE A O 1
ATOM 1596 N N . TYR A 1 92 ? 83.094 35.347 10.780 1.00 21.37 92 TYR A N 1
ATOM 1597 C CA . TYR A 1 92 ? 84.031 36.168 10.030 1.00 21.19 92 TYR A CA 1
ATOM 1598 C C . TYR A 1 92 ? 84.970 36.882 11.004 1.00 21.22 92 TYR A C 1
ATOM 1599 O O . TYR A 1 92 ? 84.511 37.365 12.044 1.00 21.32 92 TYR A O 1
ATOM 1617 N N . VAL A 1 93 ? 86.256 36.965 10.663 1.00 19.62 93 VAL A N 1
ATOM 1618 C CA . VAL A 1 93 ? 87.216 37.657 11.480 1.00 19.04 93 VAL A CA 1
ATOM 1619 C C . VAL A 1 93 ? 87.923 38.714 10.590 1.00 18.50 93 VAL A C 1
ATOM 1620 O O . VAL A 1 93 ? 88.424 38.393 9.511 1.00 19.76 93 VAL A O 1
ATOM 1633 N N . THR A 1 94 ? 87.985 39.953 11.086 1.00 18.61 94 THR A N 1
ATOM 1634 C CA . THR A 1 94 ? 88.641 41.039 10.386 1.00 18.96 94 THR A CA 1
ATOM 1635 C C . THR A 1 94 ? 89.719 41.640 11.251 1.00 19.14 94 THR A C 1
ATOM 1636 O O . THR A 1 94 ? 89.712 41.528 12.479 1.00 19.38 94 THR A O 1
ATOM 1647 N N . ASN A 1 95 ? 90.654 42.330 10.586 1.00 18.32 95 ASN A N 1
ATOM 1648 C CA . ASN A 1 95 ? 91.725 43.052 11.269 1.00 17.35 95 ASN A CA 1
ATOM 1649 C C . ASN A 1 95 ? 91.889 44.456 10.699 1.00 17.61 95 ASN A C 1
ATOM 1650 O O . ASN A 1 95 ? 91.027 44.951 9.977 1.00 18.45 95 ASN A O 1
ATOM 1661 N N . THR A 1 96 ? 92.958 45.132 11.153 1.00 17.47 96 THR A N 1
ATOM 1662 C CA . THR A 1 96 ? 93.229 46.498 10.711 1.00 17.78 96 THR A CA 1
ATOM 1663 C C . THR A 1 96 ? 94.596 46.682 10.033 1.00 17.43 96 THR A C 1
ATOM 1664 O O . THR A 1 96 ? 95.450 47.379 10.604 1.00 18.51 96 THR A O 1
ATOM 1675 N N . PRO A 1 97 ? 94.798 46.081 8.888 1.00 17.08 97 PRO A N 1
ATOM 1676 C CA . PRO A 1 97 ? 96.055 46.323 8.148 1.00 17.40 97 PRO A CA 1
ATOM 1677 C C . PRO A 1 97 ? 96.063 47.717 7.590 1.00 19.08 97 PRO A C 1
ATOM 1678 O O . PRO A 1 97 ? 95.029 48.384 7.429 1.00 18.71 97 PRO A O 1
ATOM 1689 N N . ASP A 1 98 ? 97.269 48.138 7.190 1.00 18.11 98 ASP A N 1
ATOM 1690 C CA . ASP A 1 98 ? 97.537 49.329 6.365 1.00 17.98 98 ASP A CA 1
ATOM 1691 C C . ASP A 1 98 ? 97.485 50.679 7.125 1.00 18.70 98 ASP A C 1
ATOM 1692 O O . ASP A 1 98 ? 98.358 51.489 7.030 1.00 19.17 98 ASP A O 1
ATOM 1701 N N . VAL A 1 99 ? 96.371 50.856 7.859 1.00 18.35 99 VAL A N 1
ATOM 1702 C CA . VAL A 1 99 ? 96.143 52.092 8.564 1.00 18.60 99 VAL A CA 1
ATOM 1703 C C . VAL A 1 99 ? 97.091 52.340 9.716 1.00 18.48 99 VAL A C 1
ATOM 1704 O O . VAL A 1 99 ? 97.233 53.513 10.107 1.00 20.35 99 VAL A O 1
ATOM 1717 N N . LEU A 1 100 ? 97.821 51.316 10.163 1.00 16.68 100 LEU A N 1
ATOM 1718 C CA . LEU A 1 100 ? 98.818 51.453 11.188 1.00 16.08 100 LEU A CA 1
ATOM 1719 C C . LEU A 1 100 ? 100.235 51.129 10.697 1.00 15.88 100 LEU A C 1
ATOM 1720 O O . LEU A 1 100 ? 101.175 51.049 11.496 1.00 17.11 100 LEU A O 1
ATOM 1736 N N . THR A 1 101 ? 100.407 50.940 9.388 1.00 16.01 101 THR A N 1
ATOM 1737 C CA . THR A 1 101 ? 101.738 50.558 8.844 1.00 16.31 101 THR A CA 1
ATOM 1738 C C . THR A 1 101 ? 102.774 51.622 9.122 1.00 16.99 101 THR A C 1
ATOM 1739 O O . THR A 1 101 ? 103.878 51.287 9.563 1.00 17.14 101 THR A O 1
ATOM 1750 N N . ASN A 1 102 ? 102.441 52.857 8.840 1.00 16.70 102 ASN A N 1
ATOM 1751 C CA . ASN A 1 102 ? 103.436 53.900 8.975 1.00 16.65 102 ASN A CA 1
ATOM 1752 C C . ASN A 1 102 ? 103.780 54.191 10.426 1.00 17.80 102 ASN A C 1
ATOM 1753 O O . ASN A 1 102 ? 104.985 54.397 10.718 1.00 18.26 102 ASN A O 1
ATOM 1764 N N . ALA A 1 103 ? 102.784 54.097 11.311 1.00 16.51 103 ALA A N 1
ATOM 1765 C CA . ALA A 1 103 ? 103.070 54.312 12.743 1.00 15.85 103 ALA A CA 1
ATOM 1766 C C . ALA A 1 103 ? 104.054 53.280 13.230 1.00 15.98 103 ALA A C 1
ATOM 1767 O O . ALA A 1 103 ? 105.027 53.575 13.949 1.00 15.92 103 ALA A O 1
ATOM 1774 N N . THR A 1 104 ? 103.837 52.021 12.871 1.00 15.53 104 THR A N 1
ATOM 1775 C CA . THR A 1 104 ? 104.615 50.958 13.436 1.00 15.77 104 THR A CA 1
ATOM 1776 C C . THR A 1 104 ? 106.017 50.952 12.844 1.00 15.73 104 THR A C 1
ATOM 1777 O O . THR A 1 104 ? 107.013 50.668 13.541 1.00 16.50 104 THR A O 1
ATOM 1788 N N . ALA A 1 105 ? 106.136 51.214 11.547 1.00 15.45 105 ALA A N 1
ATOM 1789 C CA . ALA A 1 105 ? 107.428 51.328 10.899 1.00 15.21 105 ALA A CA 1
ATOM 1790 C C . ALA A 1 105 ? 108.218 52.508 11.476 1.00 16.04 105 ALA A C 1
ATOM 1791 O O . ALA A 1 105 ? 109.434 52.369 11.708 1.00 16.56 105 ALA A O 1
ATOM 1798 N N . ASP A 1 106 ? 107.550 53.619 11.769 1.00 15.95 106 ASP A N 1
ATOM 1799 C CA . ASP A 1 106 ? 108.230 54.726 12.456 1.00 15.61 106 ASP A CA 1
ATOM 1800 C C . ASP A 1 106 ? 108.712 54.306 13.814 1.00 15.73 106 ASP A C 1
ATOM 1801 O O . ASP A 1 106 ? 109.836 54.641 14.222 1.00 15.54 106 ASP A O 1
ATOM 1810 N N . HIS A 1 107 ? 107.901 53.565 14.565 1.00 14.97 107 HIS A N 1
ATOM 1811 C CA . HIS A 1 107 ? 108.298 53.161 15.913 1.00 14.77 107 HIS A CA 1
ATOM 1812 C C . HIS A 1 107 ? 109.421 52.171 15.858 1.00 15.91 107 HIS A C 1
ATOM 1813 O O . HIS A 1 107 ? 110.327 52.187 16.738 1.00 15.77 107 HIS A O 1
ATOM 1826 N N . ALA A 1 108 ? 109.480 51.280 14.872 1.00 15.18 108 ALA A N 1
ATOM 1827 C CA . ALA A 1 108 ? 110.616 50.394 14.702 1.00 15.46 108 ALA A CA 1
ATOM 1828 C C . ALA A 1 108 ? 111.886 51.230 14.571 1.00 15.97 108 ALA A C 1
ATOM 1829 O O . ALA A 1 108 ? 112.939 50.890 15.180 1.00 15.82 108 ALA A O 1
ATOM 1836 N N . PHE A 1 109 ? 111.854 52.270 13.749 1.00 15.99 109 PHE A N 1
ATOM 1837 C CA . PHE A 1 109 ? 113.012 53.142 13.598 1.00 16.95 109 PHE A CA 1
ATOM 1838 C C . PHE A 1 109 ? 113.285 53.920 14.850 1.00 16.43 109 PHE A C 1
ATOM 1839 O O . PHE A 1 109 ? 114.469 54.143 15.167 1.00 16.31 109 PHE A O 1
ATOM 1856 N N . ALA A 1 110 ? 112.261 54.344 15.601 1.00 15.60 110 ALA A N 1
ATOM 1857 C CA . ALA A 1 110 ? 112.468 55.028 16.862 1.00 13.99 110 ALA A CA 1
ATOM 1858 C C . ALA A 1 110 ? 113.271 54.131 17.791 1.00 16.31 110 ALA A C 1
ATOM 1859 O O . ALA A 1 110 ? 114.233 54.597 18.449 1.00 16.68 110 ALA A O 1
ATOM 1866 N N . LEU A 1 111 ? 112.890 52.863 17.903 1.00 14.87 111 LEU A N 1
ATOM 1867 C CA . LEU A 1 111 ? 113.585 51.913 18.762 1.00 15.37 111 LEU A CA 1
ATOM 1868 C C . LEU A 1 111 ? 114.973 51.599 18.252 1.00 15.45 111 LEU A C 1
ATOM 1869 O O . LEU A 1 111 ? 115.914 51.502 19.044 1.00 16.62 111 LEU A O 1
ATOM 1885 N N . LEU A 1 112 ? 115.149 51.412 16.965 1.00 14.82 112 LEU A N 1
ATOM 1886 C CA . LEU A 1 112 ? 116.454 51.155 16.369 1.00 15.65 112 LEU A CA 1
ATOM 1887 C C . LEU A 1 112 ? 117.419 52.289 16.756 1.00 15.71 112 LEU A C 1
ATOM 1888 O O . LEU A 1 112 ? 118.495 52.018 17.297 1.00 16.33 112 LEU A O 1
ATOM 1904 N N . LEU A 1 113 ? 117.011 53.500 16.484 1.00 15.63 113 LEU A N 1
ATOM 1905 C CA . LEU A 1 113 ? 117.873 54.649 16.721 1.00 15.80 113 LEU A CA 1
ATOM 1906 C C . LEU A 1 113 ? 118.105 54.920 18.196 1.00 15.58 113 LEU A C 1
ATOM 1907 O O . LEU A 1 113 ? 119.216 55.232 18.619 1.00 16.32 113 LEU A O 1
ATOM 1923 N N . ALA A 1 114 ? 117.078 54.785 19.028 1.00 15.45 114 ALA A N 1
ATOM 1924 C CA . ALA A 1 114 ? 117.231 55.040 20.438 1.00 14.66 114 ALA A CA 1
ATOM 1925 C C . ALA A 1 114 ? 118.239 54.072 21.017 1.00 15.73 114 ALA A C 1
ATOM 1926 O O . ALA A 1 114 ? 119.040 54.402 21.891 1.00 17.40 114 ALA A O 1
ATOM 1933 N N . THR A 1 115 ? 118.158 52.805 20.587 1.00 16.81 115 THR A N 1
ATOM 1934 C CA . THR A 1 115 ? 119.068 51.760 21.099 1.00 16.37 115 THR A CA 1
ATOM 1935 C C . THR A 1 115 ? 120.461 51.989 20.537 1.00 16.14 115 THR A C 1
ATOM 1936 O O . THR A 1 115 ? 121.454 51.954 21.303 1.00 18.74 115 THR A O 1
ATOM 1947 N N . ALA A 1 116 ? 120.564 52.247 19.247 1.00 16.24 116 ALA A N 1
ATOM 1948 C CA . ALA A 1 116 ? 121.880 52.415 18.648 1.00 15.78 116 ALA A CA 1
ATOM 1949 C C . ALA A 1 116 ? 122.651 53.615 19.177 1.00 16.35 116 ALA A C 1
ATOM 1950 O O . ALA A 1 116 ? 123.897 53.562 19.180 1.00 16.95 116 ALA A O 1
ATOM 1957 N N . ARG A 1 117 ? 121.911 54.651 19.580 1.00 15.79 117 ARG A N 1
ATOM 1958 C CA . ARG A 1 117 ? 122.558 55.937 19.959 1.00 15.55 117 ARG A CA 1
ATOM 1959 C C . ARG A 1 117 ? 122.428 56.277 21.398 1.00 15.92 117 ARG A C 1
ATOM 1960 O O . ARG A 1 117 ? 122.795 57.384 21.842 1.00 18.06 117 ARG A O 1
ATOM 1981 N N . HIS A 1 118 ? 121.933 55.354 22.221 1.00 16.61 118 HIS A N 1
ATOM 1982 C CA . HIS A 1 118 ? 121.916 55.548 23.694 1.00 16.79 118 HIS A CA 1
ATOM 1983 C C . HIS A 1 118 ? 121.016 56.686 24.125 1.00 17.33 118 HIS A C 1
ATOM 1984 O O . HIS A 1 118 ? 121.321 57.368 25.082 1.00 18.07 118 HIS A O 1
ATOM 1997 N N . VAL A 1 119 ? 119.873 56.826 23.472 1.00 16.84 119 VAL A N 1
ATOM 1998 C CA . VAL A 1 119 ? 118.997 57.952 23.788 1.00 17.11 119 VAL A CA 1
ATOM 1999 C C . VAL A 1 119 ? 118.393 57.889 25.188 1.00 16.61 119 VAL A C 1
ATOM 2000 O O . VAL A 1 119 ? 118.348 58.917 25.884 1.00 16.96 119 VAL A O 1
ATOM 2013 N N . VAL A 1 120 ? 117.951 56.712 25.605 1.00 18.24 120 VAL A N 1
ATOM 2014 C CA . VAL A 1 120 ? 117.315 56.576 26.953 1.00 17.17 120 VAL A CA 1
ATOM 2015 C C . VAL A 1 120 ? 118.352 56.794 28.036 1.00 19.39 120 VAL A C 1
ATOM 2016 O O . VAL A 1 120 ? 118.106 57.514 29.016 1.00 20.01 120 VAL A O 1
ATOM 2029 N N . LYS A 1 121 ? 119.507 56.172 27.888 1.00 19.09 121 LYS A N 1
ATOM 2030 C CA . LYS A 1 121 ? 120.581 56.309 28.896 1.00 20.52 121 LYS A CA 1
ATOM 2031 C C . LYS A 1 121 ? 121.061 57.718 28.897 1.00 19.01 121 LYS A C 1
ATOM 2032 O O . LYS A 1 121 ? 121.365 58.312 29.969 1.00 20.09 121 LYS A O 1
ATOM 2051 N N . GLY A 1 122 ? 121.247 58.374 27.752 1.00 16.49 122 GLY A N 1
ATOM 2052 C CA . GLY A 1 122 ? 121.655 59.724 27.668 1.00 16.83 122 GLY A CA 1
ATOM 2053 C C . GLY A 1 122 ? 120.706 60.677 28.332 1.00 16.72 122 GLY A C 1
ATOM 2054 O O . GLY A 1 122 ? 121.117 61.632 29.024 1.00 17.56 122 GLY A O 1
ATOM 2058 N N . ASP A 1 123 ? 119.413 60.495 28.109 1.00 16.32 123 ASP A N 1
ATOM 2059 C CA . ASP A 1 123 ? 118.395 61.352 28.690 1.00 16.61 123 ASP A CA 1
ATOM 2060 C C . ASP A 1 123 ? 118.470 61.223 30.188 1.00 18.89 123 ASP A C 1
ATOM 2061 O O . ASP A 1 123 ? 118.459 62.274 30.894 1.00 19.09 123 ASP A O 1
ATOM 2070 N N . LYS A 1 124 ? 118.561 60.035 30.766 1.00 17.67 124 LYS A N 1
ATOM 2071 C CA A LYS A 1 124 ? 118.627 59.868 32.214 0.50 16.15 124 LYS A CA 1
ATOM 2072 C CA B LYS A 1 124 ? 118.646 59.892 32.222 0.50 19.45 124 LYS A CA 1
ATOM 2073 C C . LYS A 1 124 ? 119.883 60.591 32.760 1.00 19.41 124 LYS A C 1
ATOM 2074 O O . LYS A 1 124 ? 119.846 61.266 33.800 1.00 20.86 124 LYS A O 1
ATOM 2109 N N . PHE A 1 125 ? 121.014 60.483 32.047 1.00 19.28 125 PHE A N 1
ATOM 2110 C CA . PHE A 1 125 ? 122.262 61.137 32.465 1.00 20.40 125 PHE A CA 1
ATOM 2111 C C . PHE A 1 125 ? 122.083 62.635 32.574 1.00 18.74 125 PHE A C 1
ATOM 2112 O O . PHE A 1 125 ? 122.567 63.252 33.555 1.00 20.19 125 PHE A O 1
ATOM 2129 N N . VAL A 1 126 ? 121.444 63.236 31.598 1.00 17.47 126 VAL A N 1
ATOM 2130 C CA . VAL A 1 126 ? 121.213 64.683 31.609 1.00 18.03 126 VAL A CA 1
ATOM 2131 C C . VAL A 1 126 ? 120.155 65.040 32.677 1.00 19.08 126 VAL A C 1
ATOM 2132 O O . VAL A 1 126 ? 120.368 65.883 33.559 1.00 19.12 126 VAL A O 1
ATOM 2145 N N . ARG A 1 127 ? 118.996 64.390 32.573 1.00 18.88 127 ARG A N 1
ATOM 2146 C CA . ARG A 1 127 ? 117.790 64.773 33.313 1.00 19.81 127 ARG A CA 1
ATOM 2147 C C . ARG A 1 127 ? 117.937 64.648 34.846 1.00 20.74 127 ARG A C 1
ATOM 2148 O O . ARG A 1 127 ? 117.410 65.461 35.622 1.00 23.03 127 ARG A O 1
ATOM 2169 N N . SER A 1 128 ? 118.739 63.640 35.240 1.00 22.00 128 SER A N 1
ATOM 2170 C CA . SER A 1 128 ? 119.012 63.377 36.643 1.00 22.68 128 SER A CA 1
ATOM 2171 C C . SER A 1 128 ? 119.929 64.386 37.270 1.00 24.52 128 SER A C 1
ATOM 2172 O O . SER A 1 128 ? 120.045 64.411 38.488 1.00 27.70 128 SER A O 1
ATOM 2180 N N . GLY A 1 129 ? 120.602 65.185 36.421 1.00 23.37 129 GLY A N 1
ATOM 2181 C CA . GLY A 1 129 ? 121.593 66.101 36.937 1.00 23.97 129 GLY A CA 1
ATOM 2182 C C . GLY A 1 129 ? 122.989 65.505 37.041 1.00 23.56 129 GLY A C 1
ATOM 2183 O O . GLY A 1 129 ? 123.922 66.203 37.410 1.00 24.41 129 GLY A O 1
ATOM 2187 N N . GLU A 1 130 ? 123.141 64.255 36.642 1.00 22.19 130 GLU A N 1
ATOM 2188 C CA . GLU A 1 130 ? 124.470 63.651 36.731 1.00 22.77 130 GLU A CA 1
ATOM 2189 C C . GLU A 1 130 ? 125.447 64.297 35.798 1.00 19.97 130 GLU A C 1
ATOM 2190 O O . GLU A 1 130 ? 126.584 64.460 36.180 1.00 22.98 130 GLU A O 1
ATOM 2202 N N . TRP A 1 131 ? 125.011 64.644 34.603 1.00 20.04 131 TRP A N 1
ATOM 2203 C CA . TRP A 1 131 ? 125.896 65.362 33.684 1.00 19.05 131 TRP A CA 1
ATOM 2204 C C . TRP A 1 131 ? 126.430 66.627 34.313 1.00 20.23 131 TRP A C 1
ATOM 2205 O O . TRP A 1 131 ? 127.653 66.845 34.356 1.00 21.18 131 TRP A O 1
ATOM 2226 N N . LYS A 1 132 ? 125.547 67.457 34.850 1.00 20.40 132 LYS A N 1
ATOM 2227 C CA . LYS A 1 132 ? 126.021 68.656 35.510 1.00 21.35 132 LYS A CA 1
ATOM 2228 C C . LYS A 1 132 ? 126.906 68.357 36.720 1.00 24.88 132 LYS A C 1
ATOM 2229 O O . LYS A 1 132 ? 127.903 69.031 36.920 1.00 27.09 132 LYS A O 1
ATOM 2248 N N . ARG A 1 133 ? 126.485 67.396 37.555 1.00 24.11 133 ARG A N 1
ATOM 2249 C CA . ARG A 1 133 ? 127.211 67.158 38.793 1.00 26.61 133 ARG A CA 1
ATOM 2250 C C . ARG A 1 133 ? 128.662 66.723 38.524 1.00 28.52 133 ARG A C 1
ATOM 2251 O O . ARG A 1 133 ? 129.583 67.108 39.261 1.00 32.15 133 ARG A O 1
ATOM 2272 N N . LYS A 1 134 ? 128.846 65.927 37.464 1.00 26.02 134 LYS A N 1
ATOM 2273 C CA . LYS A 1 134 ? 130.202 65.425 37.165 1.00 28.30 134 LYS A CA 1
ATOM 2274 C C . LYS A 1 134 ? 131.043 66.533 36.555 1.00 26.66 134 LYS A C 1
ATOM 2275 O O . LYS A 1 134 ? 132.281 66.499 36.626 1.00 29.97 134 LYS A O 1
ATOM 2294 N N . GLY A 1 135 ? 130.367 67.527 35.925 1.00 24.40 135 GLY A N 1
ATOM 2295 C CA . GLY A 1 135 ? 131.116 68.725 35.544 1.00 25.71 135 GLY A CA 1
ATOM 2296 C C . GLY A 1 135 ? 131.865 68.662 34.212 1.00 26.88 135 GLY A C 1
ATOM 2297 O O . GLY A 1 135 ? 132.596 69.569 33.909 1.00 31.85 135 GLY A O 1
ATOM 2301 N N . ILE A 1 136 ? 131.717 67.582 33.487 1.00 23.00 136 ILE A N 1
ATOM 2302 C CA . ILE A 1 136 ? 132.433 67.340 32.232 1.00 23.86 136 ILE A CA 1
ATOM 2303 C C . ILE A 1 136 ? 131.460 67.516 31.098 1.00 22.63 136 ILE A C 1
ATOM 2304 O O . ILE A 1 136 ? 130.439 66.818 30.984 1.00 22.45 136 ILE A O 1
ATOM 2320 N N . ALA A 1 137 ? 131.753 68.448 30.203 1.00 22.27 137 ALA A N 1
ATOM 2321 C CA . ALA A 1 137 ? 130.807 68.707 29.107 1.00 21.52 137 ALA A CA 1
ATOM 2322 C C . ALA A 1 137 ? 130.723 67.538 28.102 1.00 20.47 137 ALA A C 1
ATOM 2323 O O . ALA A 1 137 ? 129.636 67.164 27.694 1.00 21.65 137 ALA A O 1
ATOM 2330 N N . TRP A 1 138 ? 131.867 66.992 27.766 1.00 20.24 138 TRP A N 1
ATOM 2331 C CA . TRP A 1 138 ? 131.951 66.020 26.690 1.00 21.50 138 TRP A CA 1
ATOM 2332 C C . TRP A 1 138 ? 133.255 65.271 26.731 1.00 21.15 138 TRP A C 1
ATOM 2333 O O . TRP A 1 138 ? 134.272 65.798 27.129 1.00 22.38 138 TRP A O 1
ATOM 2354 N N . HIS A 1 139 ? 133.219 64.019 26.267 1.00 22.55 139 HIS A N 1
ATOM 2355 C CA . HIS A 1 139 ? 134.409 63.197 26.181 1.00 21.02 139 HIS A CA 1
ATOM 2356 C C . HIS A 1 139 ? 134.325 62.400 24.874 1.00 20.84 139 HIS A C 1
ATOM 2357 O O . HIS A 1 139 ? 133.267 61.878 24.528 1.00 21.31 139 HIS A O 1
ATOM 2370 N N . PRO A 1 140 ? 135.437 62.284 24.135 1.00 20.05 140 PRO A N 1
ATOM 2371 C CA . PRO A 1 140 ? 135.381 61.563 22.834 1.00 19.75 140 PRO A CA 1
ATOM 2372 C C . PRO A 1 140 ? 134.936 60.136 22.932 1.00 20.06 140 PRO A C 1
ATOM 2373 O O . PRO A 1 140 ? 134.481 59.603 21.914 1.00 20.44 140 PRO A O 1
ATOM 2384 N N . LYS A 1 141 ? 135.040 59.465 24.076 1.00 21.82 141 LYS A N 1
ATOM 2385 C CA . LYS A 1 141 ? 134.692 58.061 24.209 1.00 20.07 141 LYS A CA 1
ATOM 2386 C C . LYS A 1 141 ? 133.331 57.808 24.823 1.00 20.75 141 LYS A C 1
ATOM 2387 O O . LYS A 1 141 ? 132.867 56.653 24.966 1.00 24.33 141 LYS A O 1
ATOM 2406 N N . TRP A 1 142 ? 132.590 58.875 25.155 1.00 19.76 142 TRP A N 1
ATOM 2407 C CA . TRP A 1 142 ? 131.308 58.700 25.806 1.00 19.21 142 TRP A CA 1
ATOM 2408 C C . TRP A 1 142 ? 130.178 58.445 24.816 1.00 19.50 142 TRP A C 1
ATOM 2409 O O . TRP A 1 142 ? 130.044 59.100 23.747 1.00 20.21 142 TRP A O 1
ATOM 2430 N N . PHE A 1 143 ? 129.264 57.538 25.190 1.00 18.10 143 PHE A N 1
ATOM 2431 C CA . PHE A 1 143 ? 128.015 57.301 24.506 1.00 16.96 143 PHE A CA 1
ATOM 2432 C C . PHE A 1 143 ? 128.180 56.919 23.026 1.00 17.12 143 PHE A C 1
ATOM 2433 O O . PHE A 1 143 ? 127.350 57.263 22.185 1.00 17.10 143 PHE A O 1
ATOM 2450 N N . LEU A 1 144 ? 129.259 56.231 22.715 1.00 17.47 144 LEU A N 1
ATOM 2451 C CA . LEU A 1 144 ? 129.494 55.865 21.298 1.00 16.35 144 LEU A CA 1
ATOM 2452 C C . LEU A 1 144 ? 128.530 54.834 20.827 1.00 17.76 144 LEU A C 1
ATOM 2453 O O . LEU A 1 144 ? 128.345 53.790 21.456 1.00 18.72 144 LEU A O 1
ATOM 2469 N N . GLY A 1 145 ? 127.879 55.121 19.725 1.00 17.24 145 GLY A N 1
ATOM 2470 C CA . GLY A 1 145 ? 126.931 54.220 19.110 1.00 18.34 145 GLY A CA 1
ATOM 2471 C C . GLY A 1 145 ? 127.287 53.859 17.709 1.00 17.07 145 GLY A C 1
ATOM 2472 O O . GLY A 1 145 ? 128.416 54.021 17.270 1.00 18.37 145 GLY A O 1
ATOM 2476 N N . TYR A 1 146 ? 126.281 53.298 17.035 1.00 17.69 146 TYR A N 1
ATOM 2477 C CA . TYR A 1 146 ? 126.516 52.675 15.713 1.00 18.23 146 TYR A CA 1
ATOM 2478 C C . TYR A 1 146 ? 125.875 53.498 14.570 1.00 17.43 146 TYR A C 1
ATOM 2479 O O . TYR A 1 146 ? 124.758 53.967 14.707 1.00 18.99 146 TYR A O 1
ATOM 2497 N N . GLU A 1 147 ? 126.651 53.607 13.504 1.00 19.06 147 GLU A N 1
ATOM 2498 C CA . GLU A 1 147 ? 126.154 54.203 12.244 1.00 18.38 147 GLU A CA 1
ATOM 2499 C C . GLU A 1 147 ? 125.132 53.294 11.603 1.00 19.10 147 GLU A C 1
ATOM 2500 O O . GLU A 1 147 ? 125.130 52.073 11.790 1.00 19.32 147 GLU A O 1
ATOM 2512 N N . LEU A 1 148 ? 124.275 53.934 10.823 1.00 18.60 148 LEU A N 1
ATOM 2513 C CA . LEU A 1 148 ? 123.369 53.239 9.886 1.00 17.17 148 LEU A CA 1
ATOM 2514 C C . LEU A 1 148 ? 123.797 53.318 8.446 1.00 19.72 148 LEU A C 1
ATOM 2515 O O . LEU A 1 148 ? 123.532 52.397 7.660 1.00 18.98 148 LEU A O 1
ATOM 2531 N N . TYR A 1 149 ? 124.438 54.402 8.055 1.00 18.53 149 TYR A N 1
ATOM 2532 C CA . TYR A 1 149 ? 124.723 54.647 6.657 1.00 19.22 149 TYR A CA 1
ATOM 2533 C C . TYR A 1 149 ? 125.614 53.595 6.093 1.00 20.56 149 TYR A C 1
ATOM 2534 O O . TYR A 1 149 ? 126.731 53.322 6.588 1.00 22.47 149 TYR A O 1
ATOM 2552 N N . GLY A 1 150 ? 125.186 52.964 4.995 1.00 21.89 150 GLY A N 1
ATOM 2553 C CA . GLY A 1 150 ? 125.996 51.926 4.376 1.00 24.10 150 GLY A CA 1
ATOM 2554 C C . GLY A 1 150 ? 125.919 50.551 5.081 1.00 23.59 150 GLY A C 1
ATOM 2555 O O . GLY A 1 150 ? 126.641 49.628 4.649 1.00 27.07 150 GLY A O 1
ATOM 2559 N N . LYS A 1 151 ? 125.219 50.472 6.202 1.00 20.82 151 LYS A N 1
ATOM 2560 C CA . LYS A 1 151 ? 125.165 49.280 7.017 1.00 19.65 151 LYS A CA 1
ATOM 2561 C C . LYS A 1 151 ? 124.013 48.378 6.528 1.00 20.68 151 LYS A C 1
ATOM 2562 O O . LYS A 1 151 ? 123.210 48.802 5.678 1.00 21.83 151 LYS A O 1
ATOM 2581 N N . THR A 1 152 ? 123.967 47.153 7.037 1.00 19.79 152 THR A N 1
ATOM 2582 C CA . THR A 1 152 ? 122.978 46.196 6.545 1.00 19.69 152 THR A CA 1
ATOM 2583 C C . THR A 1 152 ? 121.871 46.089 7.559 1.00 20.25 152 THR A C 1
ATOM 2584 O O . THR A 1 152 ? 122.091 45.859 8.782 1.00 19.14 152 THR A O 1
ATOM 2595 N N . ILE A 1 153 ? 120.633 46.258 7.108 1.00 18.55 153 ILE A N 1
ATOM 2596 C CA . ILE A 1 153 ? 119.422 46.039 7.903 1.00 17.35 153 ILE A CA 1
ATOM 2597 C C . ILE A 1 153 ? 118.820 44.709 7.421 1.00 17.92 153 ILE A C 1
ATOM 2598 O O . ILE A 1 153 ? 118.714 44.522 6.200 1.00 19.57 153 ILE A O 1
ATOM 2614 N N . GLY A 1 154 ? 118.452 43.840 8.335 1.00 17.53 154 GLY A N 1
ATOM 2615 C CA . GLY A 1 154 ? 117.849 42.543 8.040 1.00 18.15 154 GLY A CA 1
ATOM 2616 C C . GLY A 1 154 ? 116.447 42.525 8.600 1.00 19.07 154 GLY A C 1
ATOM 2617 O O . GLY A 1 154 ? 116.248 42.682 9.811 1.00 19.84 154 GLY A O 1
ATOM 2621 N N . ILE A 1 155 ? 115.475 42.390 7.714 1.00 17.19 155 ILE A N 1
ATOM 2622 C CA . ILE A 1 155 ? 114.061 42.465 8.079 1.00 17.21 155 ILE A CA 1
ATOM 2623 C C . ILE A 1 155 ? 113.475 41.085 8.083 1.00 18.71 155 ILE A C 1
ATOM 2624 O O . ILE A 1 155 ? 113.523 40.390 7.043 1.00 19.21 155 ILE A O 1
ATOM 2640 N N . VAL A 1 156 ? 112.968 40.619 9.202 1.00 18.21 156 VAL A N 1
ATOM 2641 C CA . VAL A 1 156 ? 112.390 39.269 9.363 1.00 18.58 156 VAL A CA 1
ATOM 2642 C C . VAL A 1 156 ? 110.887 39.467 9.310 1.00 18.55 156 VAL A C 1
ATOM 2643 O O . VAL A 1 156 ? 110.285 39.987 10.275 1.00 18.17 156 VAL A O 1
ATOM 2656 N N . GLY A 1 157 ? 110.254 39.076 8.235 1.00 18.57 157 GLY A N 1
ATOM 2657 C CA . GLY A 1 157 ? 108.836 39.341 7.965 1.00 18.56 157 GLY A CA 1
ATOM 2658 C C . GLY A 1 157 ? 108.701 40.489 7.015 1.00 18.31 157 GLY A C 1
ATOM 2659 O O . GLY A 1 157 ? 108.706 41.679 7.443 1.00 19.80 157 GLY A O 1
ATOM 2663 N N . PHE A 1 158 ? 108.642 40.265 5.710 1.00 18.14 158 PHE A N 1
ATOM 2664 C CA . PHE A 1 158 ? 108.732 41.307 4.709 1.00 18.17 158 PHE A CA 1
ATOM 2665 C C . PHE A 1 158 ? 107.349 41.593 4.151 1.00 18.46 158 PHE A C 1
ATOM 2666 O O . PHE A 1 158 ? 107.044 41.390 2.962 1.00 18.67 158 PHE A O 1
ATOM 2683 N N . GLY A 1 159 ? 106.473 42.064 5.063 1.00 18.42 159 GLY A N 1
ATOM 2684 C CA . GLY A 1 159 ? 105.086 42.341 4.739 1.00 17.30 159 GLY A CA 1
ATOM 2685 C C . GLY A 1 159 ? 104.871 43.844 4.712 1.00 17.40 159 GLY A C 1
ATOM 2686 O O . GLY A 1 159 ? 105.698 44.635 4.283 1.00 17.67 159 GLY A O 1
ATOM 2690 N N . ARG A 1 160 ? 103.663 44.250 5.121 1.00 16.21 160 ARG A N 1
ATOM 2691 C CA A ARG A 1 160 ? 103.341 45.685 5.062 0.50 16.08 160 ARG A CA 1
ATOM 2692 C CA B ARG A 1 160 ? 103.329 45.679 5.063 0.50 17.14 160 ARG A CA 1
ATOM 2693 C C . ARG A 1 160 ? 104.329 46.473 5.880 1.00 16.55 160 ARG A C 1
ATOM 2694 O O . ARG A 1 160 ? 104.904 47.480 5.425 1.00 17.38 160 ARG A O 1
ATOM 2733 N N . ILE A 1 161 ? 104.507 46.123 7.158 1.00 16.39 161 ILE A N 1
ATOM 2734 C CA . ILE A 1 161 ? 105.378 46.864 8.022 1.00 16.03 161 ILE A CA 1
ATOM 2735 C C . ILE A 1 161 ? 106.839 46.606 7.688 1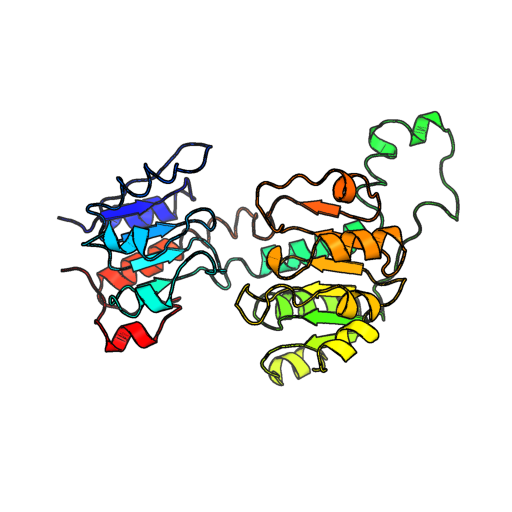.00 15.95 161 ILE A C 1
ATOM 2736 O O . ILE A 1 161 ? 107.611 47.571 7.629 1.00 16.24 161 ILE A O 1
ATOM 2752 N N . GLY A 1 162 ? 107.198 45.382 7.375 1.00 15.67 162 GLY A N 1
ATOM 2753 C CA . GLY A 1 162 ? 108.575 45.146 7.004 1.00 16.01 162 GLY A CA 1
ATOM 2754 C C . GLY A 1 162 ? 109.016 45.931 5.790 1.00 16.31 162 GLY A C 1
ATOM 2755 O O . GLY A 1 162 ? 110.124 46.454 5.759 1.00 17.93 162 GLY A O 1
ATOM 2759 N N . GLN A 1 163 ? 108.165 45.989 4.762 1.00 16.21 163 GLN A N 1
ATOM 2760 C CA . GLN A 1 163 ? 108.517 46.778 3.572 1.00 16.10 163 GLN A CA 1
ATOM 2761 C C . GLN A 1 163 ? 108.559 48.231 3.885 1.00 17.67 163 GLN A C 1
ATOM 2762 O O . GLN A 1 163 ? 109.370 48.984 3.307 1.00 18.32 163 GLN A O 1
ATOM 2776 N N . ALA A 1 164 ? 107.660 48.747 4.751 1.00 15.55 164 ALA A N 1
ATOM 2777 C CA . ALA A 1 164 ? 107.725 50.144 5.138 1.00 15.33 164 ALA A CA 1
ATOM 2778 C C . ALA A 1 164 ? 108.994 50.484 5.946 1.00 16.07 164 ALA A C 1
ATOM 2779 O O . ALA A 1 164 ? 109.573 51.584 5.776 1.00 16.74 164 ALA A O 1
ATOM 2786 N N . ILE A 1 165 ? 109.488 49.535 6.720 1.00 16.07 165 ILE A N 1
ATOM 2787 C CA . ILE A 1 165 ? 110.751 49.710 7.437 1.00 16.78 165 ILE A CA 1
ATOM 2788 C C . ILE A 1 165 ? 111.873 49.760 6.376 1.00 17.31 165 ILE A C 1
ATOM 2789 O O . ILE A 1 165 ? 112.761 50.631 6.480 1.00 17.84 165 ILE A O 1
ATOM 2805 N N . ALA A 1 166 ? 111.834 48.918 5.363 1.00 17.25 166 ALA A N 1
ATOM 2806 C CA . ALA A 1 166 ? 112.832 48.982 4.291 1.00 17.62 166 ALA A CA 1
ATOM 2807 C C . ALA A 1 166 ? 112.775 50.272 3.575 1.00 18.80 166 ALA A C 1
ATOM 2808 O O . ALA A 1 166 ? 113.842 50.851 3.204 1.00 19.28 166 ALA A O 1
ATOM 2815 N N . ARG A 1 167 ? 111.608 50.876 3.314 1.00 16.72 167 ARG A N 1
ATOM 2816 C CA . ARG A 1 167 ? 111.513 52.138 2.653 1.00 17.00 167 ARG A CA 1
ATOM 2817 C C . ARG A 1 167 ? 112.255 53.218 3.444 1.00 17.85 167 ARG A C 1
ATOM 2818 O O . ARG A 1 167 ? 112.957 54.082 2.897 1.00 19.38 167 ARG A O 1
ATOM 2839 N N . ARG A 1 168 ? 112.078 53.213 4.768 1.00 16.70 168 ARG A N 1
ATOM 2840 C CA . ARG A 1 168 ? 112.752 54.164 5.621 1.00 17.19 168 ARG A CA 1
ATOM 2841 C C . ARG A 1 168 ? 114.253 53.885 5.587 1.00 17.29 168 ARG A C 1
ATOM 2842 O O . ARG A 1 168 ? 115.024 54.899 5.513 1.00 19.00 168 ARG A O 1
ATOM 2863 N N . ALA A 1 169 ? 114.665 52.643 5.608 1.00 17.84 169 ALA A N 1
ATOM 2864 C CA . ALA A 1 169 ? 116.105 52.308 5.598 1.00 18.04 169 ALA A CA 1
ATOM 2865 C C . ALA A 1 169 ? 116.785 52.820 4.342 1.00 20.07 169 ALA A C 1
ATOM 2866 O O . ALA A 1 169 ? 117.987 53.171 4.379 1.00 19.17 169 ALA A O 1
ATOM 2873 N N . LYS A 1 170 ? 116.083 52.884 3.207 1.00 19.97 170 LYS A N 1
ATOM 2874 C CA . LYS A 1 170 ? 116.672 53.429 2.007 1.00 21.08 170 LYS A CA 1
ATOM 2875 C C . LYS A 1 170 ? 117.096 54.888 2.154 1.00 21.23 170 LYS A C 1
ATOM 2876 O O . LYS A 1 170 ? 118.103 55.375 1.568 1.00 22.86 170 LYS A O 1
ATOM 2895 N N . GLY A 1 171 ? 116.398 55.672 3.011 1.00 20.73 171 GLY A N 1
ATOM 2896 C CA . GLY A 1 171 ? 116.790 57.014 3.280 1.00 20.49 171 GLY A CA 1
ATOM 2897 C C . GLY A 1 171 ? 118.136 57.154 4.030 1.00 19.62 171 GLY A C 1
ATOM 2898 O O . GLY A 1 171 ? 118.722 58.224 4.027 1.00 20.77 171 GLY A O 1
ATOM 2902 N N . PHE A 1 172 ? 118.543 56.089 4.702 1.00 19.30 172 PHE A N 1
ATOM 2903 C CA . PHE A 1 172 ? 119.811 55.957 5.410 1.00 18.45 172 PHE A CA 1
ATOM 2904 C C . PHE A 1 172 ? 120.853 55.226 4.558 1.00 20.78 172 PHE A C 1
ATOM 2905 O O . PHE A 1 172 ? 121.900 54.901 5.100 1.00 21.08 172 PHE A O 1
ATOM 2922 N N . ASN A 1 173 ? 120.556 54.976 3.317 1.00 20.33 173 ASN A N 1
ATOM 2923 C CA A ASN A 1 173 ? 121.510 54.292 2.439 0.50 17.01 173 ASN A CA 1
ATOM 2924 C CA B ASN A 1 173 ? 121.441 54.280 2.393 0.50 25.71 173 ASN A CA 1
ATOM 2925 C C . ASN A 1 173 ? 121.926 52.955 3.006 1.00 22.68 173 ASN A C 1
ATOM 2926 O O . ASN A 1 173 ? 123.145 52.614 3.012 1.00 24.08 173 ASN A O 1
ATOM 2947 N N . MET A 1 174 ? 120.984 52.167 3.505 1.00 20.06 174 MET A N 1
ATOM 2948 C CA . MET A 1 174 ? 121.305 50.856 4.062 1.00 19.93 174 MET A CA 1
ATOM 2949 C C . MET A 1 174 ? 121.197 49.770 2.990 1.00 21.73 174 MET A C 1
ATOM 2950 O O . MET A 1 174 ? 120.463 49.872 2.031 1.00 22.93 174 MET A O 1
ATOM 2964 N N . ARG A 1 175 ? 121.996 48.735 3.139 1.00 21.34 175 ARG A N 1
ATOM 2965 C CA . ARG A 1 175 ? 121.818 47.483 2.388 1.00 20.34 175 ARG A CA 1
ATOM 2966 C C . ARG A 1 175 ? 120.736 46.697 3.037 1.00 20.50 175 ARG A C 1
ATOM 2967 O O . ARG A 1 175 ? 120.743 46.485 4.238 1.00 21.49 175 ARG A O 1
ATOM 2988 N N . ILE A 1 176 ? 119.702 46.342 2.263 1.00 19.27 176 ILE A N 1
ATOM 2989 C CA . ILE A 1 176 ? 118.515 45.747 2.827 1.00 18.42 176 ILE A CA 1
ATOM 2990 C C . ILE A 1 176 ? 118.431 44.255 2.470 1.00 18.96 176 ILE A C 1
ATOM 2991 O O . ILE A 1 176 ? 118.367 43.899 1.307 1.00 21.28 176 ILE A O 1
ATOM 3007 N N . LEU A 1 177 ? 118.425 43.417 3.499 1.00 19.24 177 LEU A N 1
ATOM 3008 C CA . LEU A 1 177 ? 118.214 41.985 3.378 1.00 20.31 177 LEU A CA 1
ATOM 3009 C C . LEU A 1 177 ? 116.887 41.665 4.048 1.00 18.56 177 LEU A C 1
ATOM 3010 O O . LEU A 1 177 ? 116.478 42.326 5.042 1.00 19.51 177 LEU A O 1
ATOM 3026 N N . TYR A 1 178 ? 116.207 40.615 3.588 1.00 19.04 178 TYR A N 1
ATOM 3027 C CA . TYR A 1 178 ? 115.025 40.176 4.294 1.00 19.10 178 TYR A CA 1
ATOM 3028 C C . TYR A 1 178 ? 114.865 38.691 4.231 1.00 19.17 178 TYR A C 1
ATOM 3029 O O . TYR A 1 178 ? 115.337 38.021 3.308 1.00 20.37 178 TYR A O 1
ATOM 3047 N N . TYR A 1 179 ? 114.168 38.169 5.222 1.00 18.90 179 TYR A N 1
ATOM 3048 C CA . TYR A 1 179 ? 113.730 36.782 5.261 1.00 21.19 179 TYR A CA 1
ATOM 3049 C C . TYR A 1 179 ? 112.211 36.834 5.401 1.00 20.70 179 TYR A C 1
ATOM 3050 O O . TYR A 1 179 ? 111.669 37.628 6.183 1.00 21.43 179 TYR A O 1
ATOM 3068 N N . SER A 1 180 ? 111.486 36.059 4.618 1.00 18.61 180 SER A N 1
ATOM 3069 C CA . SER A 1 180 ? 110.053 36.024 4.641 1.00 18.37 180 SER A CA 1
ATOM 3070 C C . SER A 1 180 ? 109.605 34.669 4.108 1.00 18.75 180 SER A C 1
ATOM 3071 O O . SER A 1 180 ? 110.435 33.931 3.516 1.00 20.50 180 SER A O 1
ATOM 3079 N N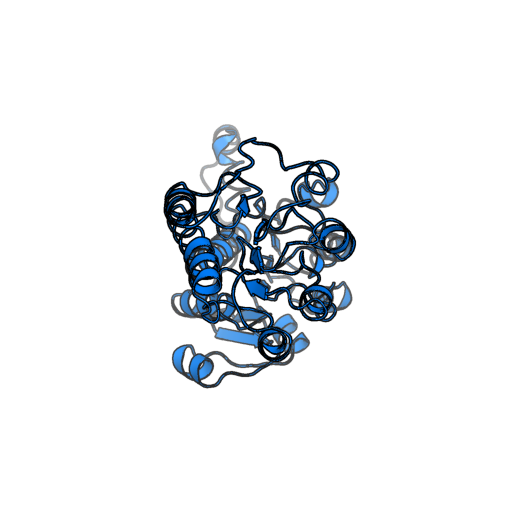 . ARG A 1 181 ? 108.345 34.327 4.195 1.00 18.37 181 ARG A N 1
ATOM 3080 C CA . ARG A 1 181 ? 107.803 33.158 3.514 1.00 18.50 181 ARG A CA 1
ATOM 3081 C C . ARG A 1 181 ? 107.830 33.324 2.007 1.00 18.94 181 ARG A C 1
ATOM 3082 O O . ARG A 1 181 ? 107.941 32.339 1.257 1.00 20.34 181 ARG A O 1
ATOM 3103 N N A THR A 1 182 ? 107.666 34.548 1.568 0.50 19.72 182 THR A N 1
ATOM 3104 N N B THR A 1 182 ? 107.563 34.558 1.559 0.50 20.74 182 THR A N 1
ATOM 3105 C CA A THR A 1 182 ? 107.817 34.759 0.168 0.50 23.17 182 THR A CA 1
ATOM 3106 C CA B THR A 1 182 ? 107.287 34.849 0.139 0.50 18.25 182 THR A CA 1
ATOM 3107 C C A THR A 1 182 ? 108.885 35.730 -0.162 0.50 24.08 182 THR A C 1
ATOM 3108 C C B THR A 1 182 ? 108.291 35.939 -0.368 0.50 17.98 182 THR A C 1
ATOM 3109 O O A THR A 1 182 ? 109.481 36.517 0.624 0.50 25.01 182 THR A O 1
ATOM 3110 O O B THR A 1 182 ? 108.291 37.061 0.247 0.50 17.25 182 THR A O 1
ATOM 3131 N N . ARG A 1 183 ? 109.166 35.630 -1.393 1.00 21.12 183 ARG A N 1
ATOM 3132 C CA . ARG A 1 183 ? 110.089 36.562 -2.023 1.00 21.74 183 ARG A CA 1
ATOM 3133 C C . ARG A 1 183 ? 109.221 37.476 -2.924 1.00 25.00 183 ARG A C 1
ATOM 3134 O O . ARG A 1 183 ? 108.231 37.019 -3.508 1.00 24.31 183 ARG A O 1
ATOM 3155 N N . LYS A 1 184 ? 109.579 38.783 -2.966 1.00 21.51 184 LYS A N 1
ATOM 3156 C CA . LYS A 1 184 ? 108.731 39.760 -3.682 1.00 22.72 184 LYS A CA 1
ATOM 3157 C C . LYS A 1 184 ? 109.615 40.609 -4.579 1.00 24.82 184 LYS A C 1
ATOM 3158 O O . LYS A 1 184 ? 110.328 41.510 -4.094 1.00 23.93 184 LYS A O 1
ATOM 3177 N N . SER A 1 185 ? 109.591 40.368 -5.867 1.00 25.38 185 SER A N 1
ATOM 3178 C CA . SER A 1 185 ? 110.494 41.099 -6.759 1.00 26.03 185 SER A CA 1
ATOM 3179 C C . SER A 1 185 ? 110.154 42.584 -6.888 1.00 26.55 185 SER A C 1
ATOM 3180 O O . SER A 1 185 ? 111.042 43.335 -7.152 1.00 27.17 185 SER A O 1
ATOM 3188 N N . GLN A 1 186 ? 108.877 42.941 -6.767 1.00 27.17 186 GLN A N 1
ATOM 3189 C CA . GLN A 1 186 ? 108.497 44.400 -6.837 1.00 28.25 186 GLN A CA 1
ATOM 3190 C C . GLN A 1 186 ? 109.198 45.162 -5.799 1.00 27.79 186 GLN A C 1
ATOM 3191 O O . GLN A 1 186 ? 109.862 46.216 -6.030 1.00 28.32 186 GLN A O 1
ATOM 3205 N N . ALA A 1 187 ? 109.096 44.674 -4.571 1.00 27.52 187 ALA A N 1
ATOM 3206 C CA . ALA A 1 187 ? 109.662 45.407 -3.496 1.00 29.40 187 ALA A CA 1
ATOM 3207 C C . ALA A 1 187 ? 111.168 45.333 -3.576 1.00 24.06 187 ALA A C 1
ATOM 3208 O O . ALA A 1 187 ? 111.859 46.286 -3.264 1.00 28.58 187 ALA A O 1
ATOM 3215 N N . GLU A 1 188 ? 111.684 44.227 -4.097 1.00 28.42 188 GLU A N 1
ATOM 3216 C CA . GLU A 1 188 ? 113.106 44.122 -4.344 1.00 23.63 188 GLU A CA 1
ATOM 3217 C C . GLU A 1 188 ? 113.648 45.188 -5.289 1.00 30.26 188 GLU A C 1
ATOM 3218 O O . GLU A 1 188 ? 114.636 45.850 -4.988 1.00 33.51 188 GLU A O 1
ATOM 3230 N N . LYS A 1 189 ? 112.969 45.408 -6.389 1.00 28.59 189 LYS A N 1
ATOM 3231 C CA . LYS A 1 189 ? 113.368 46.393 -7.355 1.00 28.72 189 LYS A CA 1
ATOM 3232 C C . LYS A 1 189 ? 113.116 47.832 -6.880 1.00 35.26 189 LYS A C 1
ATOM 3233 O O . LYS A 1 189 ? 113.911 48.670 -7.159 1.00 36.83 189 LYS A O 1
ATOM 3252 N N . GLU A 1 190 ? 112.030 48.093 -6.178 1.00 28.93 190 GLU A N 1
ATOM 3253 C CA . GLU A 1 190 ? 111.734 49.427 -5.664 1.00 30.02 190 GLU A CA 1
ATOM 3254 C C . GLU A 1 190 ? 112.750 49.856 -4.616 1.00 29.66 190 GLU A C 1
ATOM 3255 O O . GLU A 1 190 ? 113.180 50.975 -4.601 1.00 33.09 190 GLU A O 1
ATOM 3267 N N . LEU A 1 191 ? 113.122 48.941 -3.743 1.00 27.97 191 LEU A N 1
ATOM 3268 C CA . LEU A 1 191 ? 113.974 49.248 -2.612 1.00 27.74 191 LEU A CA 1
ATOM 3269 C C . LEU A 1 191 ? 115.365 48.719 -2.569 1.00 28.21 191 LEU A C 1
ATOM 3270 O O . LEU A 1 191 ? 116.107 49.011 -1.679 1.00 29.40 191 LEU A O 1
ATOM 3286 N N . GLY A 1 192 ? 115.726 47.927 -3.528 1.00 28.89 192 GLY A N 1
ATOM 3287 C CA . GLY A 1 192 ? 117.023 47.298 -3.553 1.00 28.96 192 GLY A CA 1
ATOM 3288 C C . GLY A 1 192 ? 117.203 46.185 -2.549 1.00 31.82 192 GLY A C 1
ATOM 3289 O O . GLY A 1 192 ? 118.313 45.813 -2.204 1.00 35.07 192 GLY A O 1
ATOM 3293 N N . ALA A 1 193 ? 116.106 45.592 -2.105 1.00 23.90 193 ALA A N 1
ATOM 3294 C CA . ALA A 1 193 ? 116.145 44.570 -1.092 1.00 23.74 193 ALA A CA 1
ATOM 3295 C C . ALA A 1 193 ? 116.462 43.219 -1.681 1.00 26.57 193 ALA A C 1
ATOM 3296 O O . ALA A 1 193 ? 116.108 42.943 -2.855 1.00 29.06 193 ALA A O 1
ATOM 3303 N N . GLU A 1 194 ? 117.046 42.342 -0.876 1.00 22.41 194 GLU A N 1
ATOM 3304 C CA . GLU A 1 194 ? 117.413 41.015 -1.330 1.00 23.55 194 GLU A CA 1
ATOM 3305 C C . GLU A 1 194 ? 116.986 39.990 -0.311 1.00 21.42 194 GLU A C 1
ATOM 3306 O O . GLU A 1 194 ? 117.200 40.174 0.898 1.00 21.95 194 GLU A O 1
ATOM 3318 N N . TYR A 1 195 ? 116.354 38.917 -0.764 1.00 23.40 195 TYR A N 1
ATOM 3319 C CA . TYR A 1 195 ? 115.963 37.805 0.055 1.00 21.91 195 TYR A CA 1
ATOM 3320 C C . TYR A 1 195 ? 117.185 36.980 0.437 1.00 23.43 195 TYR A C 1
ATOM 3321 O O . TYR A 1 195 ? 118.070 36.711 -0.405 1.00 27.27 195 TYR A O 1
ATOM 3339 N N . ARG A 1 196 ? 117.253 36.546 1.696 1.00 22.74 196 ARG A N 1
ATOM 3340 C CA . ARG A 1 196 ? 118.199 35.511 2.100 1.00 24.77 196 ARG A CA 1
ATOM 3341 C C . ARG A 1 196 ? 117.562 34.600 3.117 1.00 22.70 196 ARG A C 1
ATOM 3342 O O . ARG A 1 196 ? 116.643 35.018 3.825 1.00 22.80 196 ARG A O 1
ATOM 3363 N N . PRO A 1 197 ? 118.077 33.380 3.231 1.00 24.61 197 PRO A N 1
ATOM 3364 C CA . PRO A 1 197 ? 117.665 32.484 4.324 1.00 26.54 197 PRO A CA 1
ATOM 3365 C C . PRO A 1 197 ? 117.854 33.175 5.683 1.00 27.44 197 PRO A C 1
ATOM 3366 O O . PRO A 1 197 ? 118.730 34.023 5.854 1.00 25.08 197 PRO A O 1
ATOM 3377 N N . LEU A 1 198 ? 117.032 32.823 6.647 1.00 24.94 198 LEU A N 1
ATOM 3378 C CA . LEU A 1 198 ? 117.031 33.477 7.952 1.00 23.86 198 LEU A CA 1
ATOM 3379 C C . LEU A 1 198 ? 118.398 33.517 8.599 1.00 23.09 198 LEU A C 1
ATOM 3380 O O . LEU A 1 198 ? 118.778 34.594 9.094 1.00 23.18 198 LEU A O 1
ATOM 3396 N N . GLU A 1 199 ? 119.100 32.406 8.589 1.00 26.46 199 GLU A N 1
ATOM 3397 C CA . GLU A 1 199 ? 120.369 32.395 9.318 1.00 27.93 199 GLU A CA 1
ATOM 3398 C C . GLU A 1 199 ? 121.405 33.300 8.602 1.00 31.12 199 GLU A C 1
ATOM 3399 O O . GLU A 1 199 ? 122.247 33.896 9.265 1.00 27.84 199 GLU A O 1
ATOM 3411 N N . GLU A 1 200 ? 121.313 33.437 7.274 1.00 27.74 200 GLU A N 1
ATOM 3412 C CA . GLU A 1 200 ? 122.154 34.418 6.571 1.00 27.45 200 GLU A CA 1
ATOM 3413 C C . GLU A 1 200 ? 121.809 35.838 6.893 1.00 27.22 200 GLU A C 1
ATOM 3414 O O . GLU A 1 200 ? 122.700 36.658 7.132 1.00 27.15 200 GLU A O 1
ATOM 3426 N N . VAL A 1 201 ? 120.528 36.185 6.948 1.00 22.18 201 VAL A N 1
ATOM 3427 C CA . VAL A 1 201 ? 120.138 37.487 7.401 1.00 21.92 201 VAL A CA 1
ATOM 3428 C C . VAL A 1 201 ? 120.698 37.794 8.797 1.00 23.38 201 VAL A C 1
ATOM 3429 O O . VAL A 1 201 ? 121.270 38.876 9.031 1.00 23.33 201 VAL A O 1
ATOM 3442 N N . LEU A 1 202 ? 120.616 36.827 9.708 1.00 22.39 202 LEU A N 1
ATOM 3443 C CA . LEU A 1 202 ? 121.096 37.089 11.072 1.00 22.77 202 LEU A CA 1
ATOM 3444 C C . LEU A 1 202 ? 122.604 37.255 11.076 1.00 24.14 202 LEU A C 1
ATOM 3445 O O . LEU A 1 202 ? 123.120 38.115 11.828 1.00 24.44 202 LEU A O 1
ATOM 3461 N N . LYS A 1 203 ? 123.365 36.502 10.296 1.00 23.29 203 LYS A N 1
ATOM 3462 C CA . LYS A 1 203 ? 124.814 36.574 10.301 1.00 24.98 203 LYS A CA 1
ATOM 3463 C C . LYS A 1 203 ? 125.301 37.919 9.719 1.00 24.92 203 LYS A C 1
ATOM 3464 O O . LYS A 1 203 ? 126.379 38.394 10.104 1.00 27.24 203 LYS A O 1
ATOM 3483 N N . GLU A 1 204 ? 124.566 38.450 8.751 1.00 25.50 204 GLU A N 1
ATOM 3484 C CA . GLU A 1 204 ? 125.153 39.488 7.858 1.00 25.43 204 GLU A CA 1
ATOM 3485 C C . GLU A 1 204 ? 124.591 40.899 8.278 1.00 21.55 204 GLU A C 1
ATOM 3486 O O . GLU A 1 204 ? 125.171 41.885 7.759 1.00 25.70 204 GLU A O 1
ATOM 3498 N N . SER A 1 205 ? 123.612 40.941 9.127 1.00 21.23 205 SER A N 1
ATOM 3499 C CA . SER A 1 205 ? 122.965 42.213 9.427 1.00 20.26 205 SER A CA 1
ATOM 3500 C C . SER A 1 205 ? 123.612 42.970 10.590 1.00 23.15 205 SER A C 1
ATOM 3501 O O . SER A 1 205 ? 124.076 42.387 11.561 1.00 24.09 205 SER A O 1
ATOM 3509 N N . ASP A 1 206 ? 123.629 44.285 10.480 1.00 20.04 206 ASP A N 1
ATOM 3510 C CA . ASP A 1 206 ? 124.009 45.183 11.586 1.00 19.34 206 ASP A CA 1
ATOM 3511 C C . ASP A 1 206 ? 122.808 45.546 12.458 1.00 19.81 206 ASP A C 1
ATOM 3512 O O . ASP A 1 206 ? 123.009 45.940 13.628 1.00 19.31 206 ASP A O 1
ATOM 3521 N N . PHE A 1 207 ? 121.598 45.466 11.907 1.00 18.32 207 PHE A N 1
ATOM 3522 C CA . PHE A 1 207 ? 120.365 45.729 12.604 1.00 18.17 207 PHE A CA 1
ATOM 3523 C C . PHE A 1 207 ? 119.370 44.674 12.140 1.00 18.55 207 PHE A C 1
ATOM 3524 O O . PHE A 1 207 ? 119.256 44.485 10.934 1.00 19.45 207 PHE A O 1
ATOM 3541 N N . VAL A 1 208 ? 118.724 43.987 13.054 1.00 17.82 208 VAL A N 1
ATOM 3542 C CA . VAL A 1 208 ? 117.734 42.941 12.740 1.00 17.86 208 VAL A CA 1
ATOM 3543 C C . VAL A 1 208 ? 116.419 43.371 13.286 1.00 18.04 208 VAL A C 1
ATOM 3544 O O . VAL A 1 208 ? 116.320 43.687 14.500 1.00 19.13 208 VAL A O 1
ATOM 3557 N N . ILE A 1 209 ? 115.421 43.478 12.431 1.00 17.67 209 ILE A N 1
ATOM 3558 C CA . ILE A 1 209 ? 114.112 43.995 12.823 1.00 16.48 209 ILE A CA 1
ATOM 3559 C C . ILE A 1 209 ? 113.089 42.864 12.621 1.00 18.63 209 ILE A C 1
ATOM 3560 O O . ILE A 1 209 ? 112.991 42.288 11.526 1.00 19.06 209 ILE A O 1
ATOM 3576 N N . LEU A 1 210 ? 112.301 42.571 13.641 1.00 16.62 210 LEU A N 1
ATOM 3577 C CA . LEU A 1 210 ? 111.262 41.529 13.598 1.00 16.62 210 LEU A CA 1
ATOM 3578 C C . LEU A 1 210 ? 109.929 42.170 13.317 1.00 16.49 210 LEU A C 1
ATOM 3579 O O . LEU A 1 210 ? 109.468 43.024 14.083 1.00 16.72 210 LEU A O 1
ATOM 3595 N N . ALA A 1 211 ? 109.274 41.696 12.271 1.00 16.17 211 ALA A N 1
ATOM 3596 C CA . ALA A 1 211 ? 107.988 42.247 11.786 1.00 16.59 211 ALA A CA 1
ATOM 3597 C C . ALA A 1 211 ? 107.107 41.126 11.269 1.00 16.75 211 ALA A C 1
ATOM 3598 O O . ALA A 1 211 ? 106.381 41.249 10.266 1.00 18.16 211 ALA A O 1
ATOM 3605 N N . VAL A 1 212 ? 107.134 39.964 11.945 1.00 17.74 212 VAL A N 1
ATOM 3606 C CA . VAL A 1 212 ? 106.293 38.800 11.613 1.00 17.83 212 VAL A CA 1
ATOM 3607 C C . VAL A 1 212 ? 105.079 38.739 12.550 1.00 17.42 212 VAL A C 1
ATOM 3608 O O . VAL A 1 212 ? 105.120 39.288 13.672 1.00 18.54 212 VAL A O 1
ATOM 3621 N N . PRO A 1 213 ? 104.039 38.054 12.138 1.00 17.20 213 PRO A N 1
ATOM 3622 C CA . PRO A 1 213 ? 102.970 37.718 13.075 1.00 17.23 213 PRO A CA 1
ATOM 3623 C C . PRO A 1 213 ? 103.477 36.646 14.016 1.00 20.22 213 PRO A C 1
ATOM 3624 O O . PRO A 1 213 ? 104.428 35.913 13.700 1.00 20.09 213 PRO A O 1
ATOM 3635 N N . LEU A 1 214 ? 102.749 36.441 15.135 1.00 19.17 214 LEU A N 1
ATOM 3636 C CA . LEU A 1 214 ? 102.960 35.266 15.988 1.00 18.70 214 LEU A CA 1
ATOM 3637 C C . LEU A 1 214 ? 102.121 34.116 15.493 1.00 21.57 214 LEU A C 1
ATOM 3638 O O . LEU A 1 214 ? 100.862 34.216 15.471 1.00 21.69 214 LEU A O 1
ATOM 3654 N N . THR A 1 215 ? 102.772 33.042 15.102 1.00 22.13 215 THR A N 1
ATOM 3655 C CA . THR A 1 215 ? 102.148 31.831 14.665 1.00 21.48 215 THR A CA 1
ATOM 3656 C C . THR A 1 215 ? 102.915 30.649 15.255 1.00 25.04 215 THR A C 1
ATOM 3657 O O . THR A 1 215 ? 103.988 30.856 15.837 1.00 24.37 215 THR A O 1
ATOM 3668 N N . LYS A 1 216 ? 102.432 29.425 15.086 1.00 26.82 216 LYS A N 1
ATOM 3669 C CA . LYS A 1 216 ? 103.229 28.277 15.502 1.00 28.69 216 LYS A CA 1
ATOM 3670 C C . LYS A 1 216 ? 104.591 28.260 14.876 1.00 31.25 216 LYS A C 1
ATOM 3671 O O . LYS A 1 216 ? 105.577 27.822 15.481 1.00 33.05 216 LYS A O 1
ATOM 3690 N N . GLU A 1 217 ? 104.681 28.798 13.656 1.00 28.12 217 GLU A N 1
ATOM 3691 C CA . GLU A 1 217 ? 105.933 28.791 12.959 1.00 27.67 217 GLU A CA 1
ATOM 3692 C C . GLU A 1 217 ? 106.900 29.861 13.399 1.00 28.42 217 GLU A C 1
ATOM 3693 O O . GLU A 1 217 ? 108.110 29.665 13.282 1.00 29.21 217 GLU A O 1
ATOM 3705 N N . THR A 1 218 ? 106.449 31.009 13.954 1.00 24.19 218 THR A N 1
ATOM 3706 C CA . THR A 1 218 ? 107.366 32.042 14.347 1.00 20.94 218 THR A CA 1
ATOM 3707 C C . THR A 1 218 ? 107.611 32.051 15.884 1.00 23.23 218 THR A C 1
ATOM 3708 O O . THR A 1 218 ? 108.474 32.777 16.350 1.00 22.74 218 THR A O 1
ATOM 3719 N N . MET A 1 219 ? 106.928 31.148 16.604 1.00 25.35 219 MET A N 1
ATOM 3720 C CA . MET A 1 219 ? 107.140 31.127 18.076 1.00 27.06 219 MET A CA 1
ATOM 3721 C C . MET A 1 219 ? 108.589 30.757 18.410 1.00 24.77 219 MET A C 1
ATOM 3722 O O . MET A 1 219 ? 109.119 29.734 17.972 1.00 27.92 219 MET A O 1
ATOM 3736 N N . TYR A 1 220 ? 109.224 31.649 19.159 1.00 23.44 220 TYR A N 1
ATOM 3737 C CA . TYR A 1 220 ? 110.629 31.478 19.525 1.00 25.02 220 TYR A CA 1
ATOM 3738 C C . TYR A 1 220 ? 111.571 31.224 18.357 1.00 28.19 220 TYR A C 1
ATOM 3739 O O . TYR A 1 220 ? 112.621 30.559 18.470 1.00 29.39 220 TYR A O 1
ATOM 3757 N N . MET A 1 221 ? 111.280 31.873 17.218 1.00 24.65 221 MET A N 1
ATOM 3758 C CA . MET A 1 221 ? 112.215 31.727 16.095 1.00 27.00 221 MET A CA 1
ATOM 3759 C C . MET A 1 221 ? 113.543 32.433 16.427 1.00 24.39 221 MET A C 1
ATOM 3760 O O . MET A 1 221 ? 114.578 31.949 15.950 1.00 26.91 221 MET A O 1
ATOM 3774 N N . ILE A 1 222 ? 113.529 33.476 17.248 1.00 24.86 222 ILE A N 1
ATOM 3775 C CA . ILE A 1 222 ? 114.783 34.101 17.701 1.00 23.23 222 ILE A CA 1
ATOM 3776 C C . ILE A 1 222 ? 115.101 33.435 19.061 1.00 26.54 222 ILE A C 1
ATOM 3777 O O . ILE A 1 222 ? 114.660 33.892 20.137 1.00 27.31 222 ILE A O 1
ATOM 3793 N N . ASN A 1 223 ? 115.854 32.358 18.973 1.00 26.29 223 ASN A N 1
ATOM 3794 C CA . ASN A 1 223 ? 116.220 31.536 20.113 1.00 28.89 223 ASN A CA 1
ATOM 3795 C C . ASN A 1 223 ? 117.719 31.672 20.374 1.00 26.31 223 ASN A C 1
ATOM 3796 O O . ASN A 1 223 ? 118.443 32.497 19.767 1.00 26.83 223 ASN A O 1
ATOM 3807 N N . GLU A 1 224 ? 118.230 30.908 21.332 1.00 27.63 224 GLU A N 1
ATOM 3808 C CA . GLU A 1 224 ? 119.585 31.047 21.730 1.00 28.31 224 GLU A CA 1
ATOM 3809 C C . GLU A 1 224 ? 120.541 30.759 20.554 1.00 30.02 224 GLU A C 1
ATOM 3810 O O . GLU A 1 224 ? 121.484 31.505 20.348 1.00 30.79 224 GLU A O 1
ATOM 3822 N N . GLU A 1 225 ? 120.309 29.713 19.781 1.00 31.33 225 GLU A N 1
ATOM 3823 C CA . GLU A 1 225 ? 121.261 29.431 18.699 1.00 33.26 225 GLU A CA 1
ATOM 3824 C C . GLU A 1 225 ? 121.211 30.527 17.619 1.00 30.70 225 GLU A C 1
ATOM 3825 O O . GLU A 1 225 ? 122.289 30.823 17.052 1.00 36.87 225 GLU A O 1
ATOM 3837 N N . ARG A 1 226 ? 120.023 31.061 17.353 1.00 30.32 226 ARG A N 1
ATOM 3838 C CA . ARG A 1 226 ? 119.871 32.165 16.346 1.00 28.97 226 ARG A CA 1
ATOM 3839 C C . ARG A 1 226 ? 120.600 33.428 16.852 1.00 29.25 226 ARG A C 1
ATOM 3840 O O . ARG A 1 226 ? 121.277 34.097 16.097 1.00 29.20 226 ARG A O 1
ATOM 3861 N N . LEU A 1 227 ? 120.424 33.788 18.134 1.00 28.21 227 LEU A N 1
ATOM 3862 C CA . LEU A 1 227 ? 121.133 34.936 18.681 1.00 27.12 227 LEU A CA 1
ATOM 3863 C C . LEU A 1 227 ? 122.670 34.801 18.590 1.00 27.36 227 LEU A C 1
ATOM 3864 O O . LEU A 1 227 ? 123.385 35.787 18.365 1.00 28.70 227 LEU A O 1
ATOM 3880 N N . LYS A 1 228 ? 123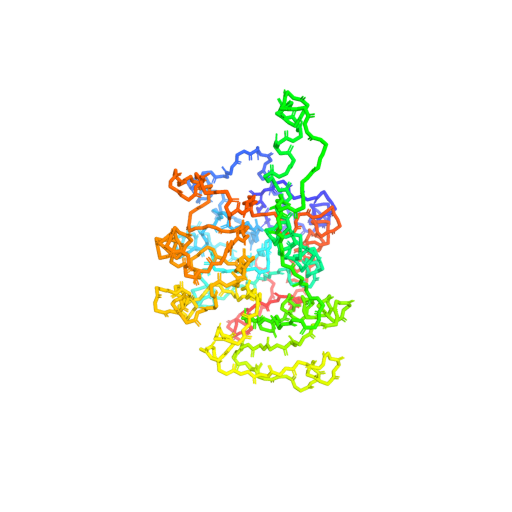.206 33.582 18.763 1.00 26.80 228 LYS A N 1
ATOM 3881 C CA . LYS A 1 228 ? 124.625 33.370 18.666 1.00 27.85 228 LYS A CA 1
ATOM 3882 C C . LYS A 1 228 ? 125.153 33.652 17.275 1.00 29.09 228 LYS A C 1
ATOM 3883 O O . LYS A 1 228 ? 126.326 33.908 17.120 1.00 33.94 228 LYS A O 1
ATOM 3902 N N . LEU A 1 229 ? 124.287 33.603 16.267 1.00 27.38 229 LEU A N 1
ATOM 3903 C CA . LEU A 1 229 ? 124.731 33.836 14.878 1.00 29.90 229 LEU A CA 1
ATOM 3904 C C . LEU A 1 229 ? 124.918 35.342 14.593 1.00 27.40 229 LEU A C 1
ATOM 3905 O O . LEU A 1 229 ? 125.606 35.718 13.606 1.00 28.60 229 LEU A O 1
ATOM 3921 N N . MET A 1 230 ? 124.289 36.157 15.405 1.00 25.56 230 MET A N 1
ATOM 3922 C CA . MET A 1 230 ? 124.264 37.615 15.155 1.00 24.94 230 MET A CA 1
ATOM 3923 C C . MET A 1 230 ? 125.629 38.214 15.439 1.00 25.93 230 MET A C 1
ATOM 3924 O O . MET A 1 230 ? 126.477 37.632 16.107 1.00 27.03 230 MET A O 1
ATOM 3938 N N . LYS A 1 231 ? 125.874 39.403 14.914 1.00 25.17 231 LYS A N 1
ATOM 3939 C CA . LYS A 1 231 ? 127.146 40.107 15.203 1.00 24.32 231 LYS A CA 1
ATOM 3940 C C . LYS A 1 231 ? 127.213 40.672 16.588 1.00 23.43 231 LYS A C 1
ATOM 3941 O O . LYS A 1 231 ? 126.210 41.186 17.086 1.00 23.21 231 LYS A O 1
ATOM 3960 N N . PRO A 1 232 ? 128.392 40.726 17.202 1.00 24.99 232 PRO A N 1
ATOM 3961 C CA . PRO A 1 232 ? 128.493 41.350 18.513 1.00 24.41 232 PRO A CA 1
ATOM 3962 C C . PRO A 1 232 ? 128.191 42.859 18.513 1.00 24.06 232 PRO A C 1
ATOM 3963 O O . PRO A 1 232 ? 127.940 43.458 19.606 1.00 26.16 232 PRO A O 1
ATOM 3974 N N . THR A 1 233 ? 128.207 43.469 17.333 1.00 23.01 233 THR A N 1
ATOM 3975 C CA . THR A 1 233 ? 127.863 44.904 17.192 1.00 22.71 233 THR A CA 1
ATOM 3976 C C . THR A 1 233 ? 126.404 45.113 16.782 1.00 22.25 233 THR A C 1
ATOM 3977 O O . THR A 1 233 ? 125.986 46.249 16.572 1.00 21.15 233 THR A O 1
ATOM 3988 N N . ALA A 1 234 ? 125.655 44.031 16.601 1.00 20.81 234 ALA A N 1
ATOM 3989 C CA . ALA A 1 234 ? 124.294 44.140 16.020 1.00 19.60 234 ALA A CA 1
ATOM 3990 C C . ALA A 1 234 ? 123.258 44.512 17.017 1.00 20.25 234 ALA A C 1
ATOM 3991 O O . ALA A 1 234 ? 123.389 44.272 18.255 1.00 20.97 234 ALA A O 1
ATOM 3998 N N . ILE A 1 235 ? 122.234 45.215 16.556 1.00 19.87 235 ILE A N 1
ATOM 3999 C CA . ILE A 1 235 ? 121.085 45.662 17.363 1.00 19.07 235 ILE A CA 1
ATOM 4000 C C . ILE A 1 235 ? 119.851 44.915 16.882 1.00 19.73 235 ILE A C 1
ATOM 4001 O O . ILE A 1 235 ? 119.603 44.877 15.652 1.00 20.63 235 ILE A O 1
ATOM 4017 N N . LEU A 1 236 ? 119.086 44.352 17.802 1.00 19.73 236 LEU A N 1
ATOM 4018 C CA . LEU A 1 236 ? 117.813 43.660 17.541 1.00 18.06 236 LEU A CA 1
ATOM 4019 C C . LEU A 1 236 ? 116.658 44.547 17.897 1.00 17.76 236 LEU A C 1
ATOM 4020 O O . LEU A 1 236 ? 116.663 45.122 18.993 1.00 19.63 236 LEU A O 1
ATOM 4036 N N . VAL A 1 237 ? 115.661 44.681 17.031 1.00 16.98 237 VAL A N 1
ATOM 4037 C CA . VAL A 1 237 ? 114.420 45.390 17.333 1.00 16.23 237 VAL A CA 1
ATOM 4038 C C . VAL A 1 237 ? 113.249 44.466 17.164 1.00 15.84 237 VAL A C 1
ATOM 4039 O O . VAL A 1 237 ? 113.074 43.861 16.095 1.00 16.96 237 VAL A O 1
ATOM 4052 N N . ASN A 1 238 ? 112.422 44.353 18.200 1.00 16.28 238 ASN A N 1
ATOM 4053 C CA . ASN A 1 238 ? 111.204 43.539 18.133 1.00 17.14 238 ASN A CA 1
ATOM 4054 C C . ASN A 1 238 ? 109.987 44.440 18.206 1.00 16.35 238 ASN A C 1
ATOM 4055 O O . ASN A 1 238 ? 109.676 44.994 19.285 1.00 17.09 238 ASN A O 1
ATOM 4066 N N . ILE A 1 239 ? 109.306 44.632 17.070 1.00 16.33 239 ILE A N 1
ATOM 4067 C CA . ILE A 1 239 ? 107.970 45.272 17.055 1.00 16.26 239 ILE A CA 1
ATOM 4068 C C . ILE A 1 239 ? 106.922 44.264 16.678 1.00 18.54 239 ILE A C 1
ATOM 4069 O O . ILE A 1 239 ? 105.772 44.683 16.444 1.00 20.19 239 ILE A O 1
ATOM 4085 N N . ALA A 1 240 ? 107.202 42.974 16.702 1.00 16.57 240 ALA A N 1
ATOM 4086 C CA . ALA A 1 240 ? 106.290 41.947 16.203 1.00 16.64 240 ALA A CA 1
ATOM 4087 C C . ALA A 1 240 ? 105.393 41.448 17.347 1.00 19.57 240 ALA A C 1
ATOM 4088 O O . ALA A 1 240 ? 104.377 42.073 17.648 1.00 20.03 240 ALA A O 1
ATOM 4095 N N . ARG A 1 241 ? 105.802 40.402 18.038 1.00 18.59 241 ARG A N 1
ATOM 4096 C CA A ARG A 1 241 ? 105.142 39.855 19.211 0.50 19.17 241 ARG A CA 1
ATOM 4097 C CA B ARG A 1 241 ? 105.137 39.927 19.240 0.50 19.30 241 ARG A CA 1
ATOM 4098 C C . ARG A 1 241 ? 106.227 39.362 20.140 1.00 18.85 241 ARG A C 1
ATOM 4099 O O . ARG A 1 241 ? 107.267 38.848 19.693 1.00 19.91 241 ARG A O 1
ATOM 4140 N N . GLY A 1 242 ? 105.975 39.442 21.456 1.00 19.69 242 GLY A N 1
ATOM 4141 C CA . GLY A 1 242 ? 106.978 39.031 22.398 1.00 20.09 242 GLY A CA 1
ATOM 4142 C C . GLY A 1 242 ? 107.481 37.614 22.254 1.00 19.70 242 GLY A C 1
ATOM 4143 O O . GLY A 1 242 ? 108.696 37.343 22.344 1.00 22.48 242 GLY A O 1
ATOM 4147 N N . LYS A 1 243 ? 106.570 36.681 21.966 1.00 20.99 243 LYS A N 1
ATOM 4148 C CA . LYS A 1 243 ? 106.936 35.282 21.925 1.00 20.74 243 LYS A CA 1
ATOM 4149 C C . LYS A 1 243 ? 107.673 34.854 20.626 1.00 21.44 243 LYS A C 1
ATOM 4150 O O . LYS A 1 243 ? 107.984 33.703 20.466 1.00 23.18 243 LYS A O 1
ATOM 4169 N N . VAL A 1 244 ? 107.954 35.802 19.739 1.00 21.00 244 VAL A N 1
ATOM 4170 C CA . VAL A 1 244 ? 108.861 35.523 18.632 1.00 20.83 244 VAL A CA 1
ATOM 4171 C C . VAL A 1 244 ? 110.309 35.353 19.171 1.00 21.93 244 VAL A C 1
ATOM 4172 O O . VAL A 1 244 ? 111.154 34.748 18.529 1.00 23.09 244 VAL A O 1
ATOM 4185 N N . VAL A 1 245 ? 110.579 35.951 20.339 1.00 21.64 245 VAL A N 1
ATOM 4186 C CA . VAL A 1 245 ? 111.932 35.965 20.942 1.00 21.46 245 VAL A CA 1
ATOM 4187 C C . VAL A 1 245 ? 111.942 35.212 22.269 1.00 22.25 245 VAL A C 1
ATOM 4188 O O . VAL A 1 245 ? 111.075 35.495 23.119 1.00 24.72 245 VAL A O 1
ATOM 4201 N N . ASP A 1 246 ? 112.916 34.343 22.463 1.00 22.65 246 ASP A N 1
ATOM 4202 C CA . ASP A 1 246 ? 113.131 33.723 23.758 1.00 23.31 246 ASP A CA 1
ATOM 4203 C C . ASP A 1 246 ? 113.827 34.733 24.674 1.00 24.35 246 ASP A C 1
ATOM 4204 O O . ASP A 1 246 ? 115.040 34.983 24.532 1.00 25.40 246 ASP A O 1
ATOM 4213 N N . THR A 1 247 ? 113.048 35.390 25.539 1.00 24.72 247 THR A N 1
ATOM 4214 C CA . THR A 1 247 ? 113.612 36.491 26.357 1.00 23.99 247 THR A CA 1
ATOM 4215 C C . THR A 1 247 ? 114.752 36.026 27.229 1.00 24.03 247 THR A C 1
ATOM 4216 O O . THR A 1 247 ? 115.708 36.776 27.419 1.00 24.68 247 THR A O 1
ATOM 4227 N N . LYS A 1 248 ? 114.694 34.799 27.769 1.00 25.42 248 LYS A N 1
ATOM 4228 C CA . LYS A 1 248 ? 115.782 34.289 28.587 1.00 26.60 248 LYS A CA 1
ATOM 4229 C C . LYS A 1 248 ? 117.084 34.271 27.789 1.00 26.15 248 LYS A C 1
ATOM 4230 O O . LYS A 1 248 ? 118.157 34.648 28.277 1.00 28.39 248 LYS A O 1
ATOM 4249 N N . ALA A 1 249 ? 117.001 33.811 26.531 1.00 25.99 249 ALA A N 1
ATOM 4250 C CA . ALA A 1 249 ? 118.179 33.777 25.636 1.00 25.52 249 ALA A CA 1
ATOM 4251 C C . ALA A 1 249 ? 118.622 35.176 25.284 1.00 23.79 249 ALA A C 1
ATOM 4252 O O . ALA A 1 249 ? 119.817 35.408 25.183 1.00 26.30 249 ALA A O 1
ATOM 4259 N N . LEU A 1 250 ? 117.676 36.087 25.074 1.00 23.00 250 LEU A N 1
ATOM 4260 C CA . LEU A 1 250 ? 118.029 37.471 24.756 1.00 22.55 250 LEU A CA 1
ATOM 4261 C C . LEU A 1 250 ? 118.801 38.106 25.919 1.00 24.05 250 LEU A C 1
ATOM 4262 O O . LEU A 1 250 ? 119.787 38.815 25.692 1.00 23.99 250 LEU A O 1
ATOM 4278 N N . ILE A 1 251 ? 118.342 37.885 27.154 1.00 23.52 251 ILE A N 1
ATOM 4279 C CA . ILE A 1 251 ? 119.068 38.412 28.312 1.00 25.25 251 ILE A CA 1
ATOM 4280 C C . ILE A 1 251 ? 120.513 37.906 28.340 1.00 27.26 251 ILE A C 1
ATOM 4281 O O . ILE A 1 251 ? 121.478 38.681 28.579 1.00 27.36 251 ILE A O 1
ATOM 4297 N N . LYS A 1 252 ? 120.720 36.608 28.109 1.00 25.69 252 LYS A N 1
ATOM 4298 C CA . LYS A 1 252 ? 122.062 36.030 28.048 1.00 28.94 252 LYS A CA 1
ATOM 4299 C C . LYS A 1 252 ? 122.916 36.674 26.956 1.00 28.62 252 LYS A C 1
ATOM 4300 O O . LYS A 1 252 ? 124.082 37.044 27.155 1.00 30.23 252 LYS A O 1
ATOM 4319 N N . ALA A 1 253 ? 122.314 36.835 25.779 1.00 27.02 253 ALA A N 1
ATOM 4320 C CA . ALA A 1 253 ? 123.003 37.465 24.652 1.00 27.28 253 ALA A CA 1
ATOM 4321 C C . ALA A 1 253 ? 123.468 38.895 24.986 1.00 27.37 253 ALA A C 1
ATOM 4322 O O . ALA A 1 253 ? 124.607 39.275 24.642 1.00 29.80 253 ALA A O 1
ATOM 4329 N N . LEU A 1 254 ? 122.601 39.673 25.630 1.00 25.30 254 LEU A N 1
ATOM 4330 C CA . LEU A 1 254 ? 122.910 41.052 25.991 1.00 24.36 254 LEU A CA 1
ATOM 4331 C C . LEU A 1 254 ? 123.951 41.085 27.082 1.00 29.53 254 LEU A C 1
ATOM 4332 O O . LEU A 1 254 ? 124.850 41.935 26.994 1.00 31.82 254 LEU A O 1
ATOM 4348 N N . LYS A 1 255 ? 123.846 40.209 28.088 1.00 28.38 255 LYS A N 1
ATOM 4349 C CA . LYS A 1 255 ? 124.844 40.248 29.160 1.00 28.48 255 LYS A CA 1
ATOM 4350 C C . LYS A 1 255 ? 126.199 39.765 28.731 1.00 35.54 255 LYS A C 1
ATOM 4351 O O . LYS A 1 255 ? 127.245 40.205 29.270 1.00 37.07 255 LYS A O 1
ATOM 4370 N N . GLU A 1 256 ? 126.224 38.761 27.872 1.00 29.66 256 GLU A N 1
ATOM 4371 C CA . GLU A 1 256 ? 127.482 38.168 27.431 1.00 31.98 256 GLU A CA 1
ATOM 4372 C C . GLU A 1 256 ? 128.111 38.833 26.199 1.00 31.61 256 GLU A C 1
ATOM 4373 O O . GLU A 1 256 ? 129.195 38.390 25.728 1.00 36.17 256 GLU A O 1
ATOM 4385 N N . GLY A 1 257 ? 127.403 39.806 25.618 1.00 30.21 257 GLY A N 1
ATOM 4386 C CA . GLY A 1 257 ? 127.932 40.571 24.489 1.00 32.95 257 GLY A CA 1
ATOM 4387 C C . GLY A 1 257 ? 127.877 39.845 23.180 1.00 30.30 257 GLY A C 1
ATOM 4388 O O . GLY A 1 257 ? 128.643 40.110 22.260 1.00 33.39 257 GLY A O 1
ATOM 4392 N N . TRP A 1 258 ? 126.912 38.930 23.057 1.00 28.85 258 TRP A N 1
ATOM 4393 C CA . TRP A 1 258 ? 126.700 38.261 21.784 1.00 30.30 258 TRP A CA 1
ATOM 4394 C C . TRP A 1 258 ? 126.129 39.222 20.762 1.00 28.06 258 TRP A C 1
ATOM 4395 O O . TRP A 1 258 ? 126.353 39.061 19.577 1.00 30.40 258 TRP A O 1
ATOM 4416 N N . ILE A 1 259 ? 125.305 40.180 21.234 1.00 25.60 259 ILE A N 1
ATOM 4417 C CA . ILE A 1 259 ? 124.845 41.287 20.416 1.00 23.05 259 ILE A CA 1
ATOM 4418 C C . ILE A 1 259 ? 125.027 42.552 21.217 1.00 22.79 259 ILE A C 1
ATOM 4419 O O . ILE A 1 259 ? 125.340 42.491 22.407 1.00 24.76 259 ILE A O 1
ATOM 4435 N N . ALA A 1 260 ? 124.855 43.693 20.592 1.00 21.48 260 ALA A N 1
ATOM 4436 C CA . ALA A 1 260 ? 125.144 44.954 21.271 1.00 20.57 260 ALA A CA 1
ATOM 4437 C C . ALA A 1 260 ? 123.971 45.565 21.984 1.00 20.78 260 ALA A C 1
ATOM 4438 O O . ALA A 1 260 ? 124.208 46.306 22.968 1.00 23.01 260 ALA A O 1
ATOM 4445 N N . GLY A 1 261 ? 122.745 45.299 21.569 1.00 19.65 261 GLY A N 1
ATOM 4446 C CA . GLY A 1 261 ? 121.634 45.958 22.223 1.00 19.00 261 GLY A CA 1
ATOM 4447 C C . GLY A 1 261 ? 120.323 45.504 21.604 1.00 19.57 261 GLY A C 1
ATOM 4448 O O . GLY A 1 261 ? 120.301 44.824 20.561 1.00 19.97 261 GLY A O 1
ATOM 4452 N N . ALA A 1 262 ? 119.214 45.847 22.246 1.00 17.10 262 ALA A N 1
ATOM 4453 C CA . ALA A 1 262 ? 117.892 45.510 21.745 1.00 17.44 262 ALA A CA 1
ATOM 4454 C C . ALA A 1 262 ? 116.892 46.571 22.086 1.00 17.16 262 ALA A C 1
ATOM 4455 O O . ALA A 1 262 ? 116.929 47.138 23.206 1.00 17.82 262 ALA A O 1
ATOM 4462 N N . GLY A 1 263 ? 115.991 46.840 21.160 1.00 16.33 263 GLY A N 1
ATOM 4463 C CA . GLY A 1 263 ? 114.835 47.723 21.359 1.00 16.00 263 GLY A CA 1
ATOM 4464 C C . GLY A 1 263 ? 113.564 46.926 21.275 1.00 17.02 263 GLY A C 1
ATOM 4465 O O . GLY A 1 263 ? 113.348 46.247 20.236 1.00 16.81 263 GLY A O 1
ATOM 4469 N N . LEU A 1 264 ? 112.748 46.911 22.299 1.00 16.65 264 LEU A N 1
ATOM 4470 C CA . LEU A 1 264 ? 111.631 45.986 22.400 1.00 16.10 264 LEU A CA 1
ATOM 4471 C C . LEU A 1 264 ? 110.354 46.730 22.683 1.00 15.68 264 LEU A C 1
ATOM 4472 O O . LEU A 1 264 ? 110.287 47.475 23.672 1.00 17.04 264 LEU A O 1
ATOM 4488 N N . ASP A 1 265 ? 109.334 46.537 21.854 1.00 16.20 265 ASP A N 1
ATOM 4489 C CA . ASP A 1 265 ? 107.973 47.105 22.047 1.00 15.90 265 ASP A CA 1
ATOM 4490 C C . ASP A 1 265 ? 106.993 46.081 22.548 1.00 17.13 265 ASP A C 1
ATOM 4491 O O . ASP A 1 265 ? 105.866 46.410 22.881 1.00 17.58 265 ASP A O 1
ATOM 4500 N N . VAL A 1 266 ? 107.382 44.814 22.540 1.00 16.86 266 VAL A N 1
ATOM 4501 C CA . VAL A 1 266 ? 106.478 43.708 22.770 1.00 16.75 266 VAL A CA 1
ATOM 4502 C C . VAL A 1 266 ? 107.145 42.673 23.630 1.00 18.16 266 VAL A C 1
ATOM 4503 O O . VAL A 1 266 ? 108.374 42.501 23.556 1.00 18.63 266 VAL A O 1
ATOM 4516 N N . PHE A 1 267 ? 106.365 41.960 24.462 1.00 18.07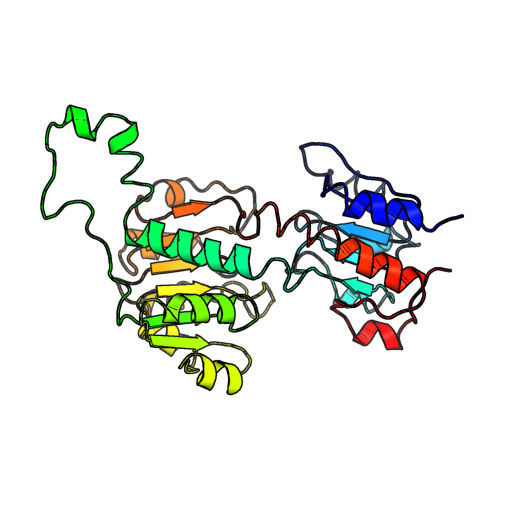 267 PHE A N 1
ATOM 4517 C CA . PHE A 1 267 ? 106.876 41.091 25.506 1.00 18.99 267 PHE A CA 1
ATOM 4518 C C . PHE A 1 267 ? 106.077 39.838 25.620 1.00 19.46 267 PHE A C 1
ATOM 4519 O O . PHE A 1 267 ? 104.918 39.771 25.214 1.00 20.40 267 PHE A O 1
ATOM 4536 N N . GLU A 1 268 ? 106.646 38.812 26.247 1.00 20.23 268 GLU A N 1
ATOM 4537 C CA . GLU A 1 268 ? 106.009 37.507 26.281 1.00 21.29 268 GLU A CA 1
ATOM 4538 C C . GLU A 1 268 ? 104.687 37.557 27.043 1.00 24.91 268 GLU A C 1
ATOM 4539 O O . GLU A 1 268 ? 103.778 36.759 26.759 1.00 28.49 268 GLU A O 1
ATOM 4551 N N . GLU A 1 269 ? 104.621 38.377 28.082 1.00 22.76 269 GLU A N 1
ATOM 4552 C CA A GLU A 1 269 ? 103.362 38.680 28.772 0.50 23.20 269 GLU A CA 1
ATOM 4553 C CA B GLU A 1 269 ? 103.345 38.678 28.758 0.50 23.68 269 GLU A CA 1
ATOM 4554 C C . GLU A 1 269 ? 103.274 40.185 28.847 1.00 24.53 269 GLU A C 1
ATOM 4555 O O . GLU A 1 269 ? 104.319 40.856 28.937 1.00 23.23 269 GLU A O 1
ATOM 4576 N N . GLU A 1 270 ? 102.072 40.749 28.753 1.00 21.96 270 GLU A N 1
ATOM 4577 C CA . GLU A 1 270 ? 101.884 42.196 28.821 1.00 21.08 270 GLU A CA 1
ATOM 4578 C C . GLU A 1 270 ? 100.691 42.487 29.749 1.00 21.16 270 GLU A C 1
ATOM 4579 O O . GLU A 1 270 ? 99.629 41.900 29.539 1.00 24.15 270 GLU A O 1
ATOM 4591 N N . PRO A 1 271 ? 100.812 43.379 30.825 1.00 20.06 271 PRO A N 1
ATOM 4592 C CA . PRO A 1 271 ? 102.119 44.056 31.006 1.00 22.19 271 PRO A CA 1
ATOM 4593 C C . PRO A 1 271 ? 103.281 43.149 31.418 1.00 21.74 271 PRO A C 1
ATOM 4594 O O . PRO A 1 271 ? 103.067 41.968 31.685 1.00 23.58 271 PRO A O 1
ATOM 4605 N N . TYR A 1 272 ? 104.497 43.687 31.428 1.00 23.13 272 TYR A N 1
ATOM 4606 C CA . TYR A 1 272 ? 105.675 42.861 31.693 1.00 21.72 272 TYR A CA 1
ATOM 4607 C C . TYR A 1 272 ? 106.546 43.491 32.692 1.00 22.17 272 TYR A C 1
ATOM 4608 O O . TYR A 1 272 ? 106.778 44.714 32.664 1.00 23.32 272 TYR A O 1
ATOM 4626 N N . TYR A 1 273 ? 107.157 42.654 33.547 1.00 22.60 273 TYR A N 1
ATOM 4627 C CA . TYR A 1 273 ? 108.264 43.071 34.401 1.00 23.04 273 TYR A CA 1
ATOM 4628 C C . TYR A 1 273 ? 109.306 41.980 34.425 1.00 27.69 273 TYR A C 1
ATOM 4629 O O . TYR A 1 273 ? 108.994 40.836 34.732 1.00 28.85 273 TYR A O 1
ATOM 4647 N N . ASN A 1 274 ? 110.551 42.313 34.184 1.00 24.31 274 ASN A N 1
ATOM 4648 C CA . ASN A 1 274 ? 111.657 41.339 34.297 1.00 25.62 274 ASN A CA 1
ATOM 4649 C C . ASN A 1 274 ? 112.834 42.121 34.877 1.00 26.64 274 ASN A C 1
ATOM 4650 O O . ASN A 1 274 ? 113.404 42.968 34.135 1.00 25.66 274 ASN A O 1
ATOM 4661 N N . GLU A 1 275 ? 113.176 41.884 36.123 1.00 29.27 275 GLU A N 1
ATOM 4662 C CA . GLU A 1 275 ? 114.150 42.700 36.763 1.00 28.34 275 GLU A CA 1
ATOM 4663 C C . GLU A 1 275 ? 115.488 42.608 36.042 1.00 32.48 275 GLU A C 1
ATOM 4664 O O . GLU A 1 275 ? 116.174 43.606 35.861 1.00 30.13 275 GLU A O 1
ATOM 4676 N N . GLU A 1 276 ? 115.875 41.411 35.628 1.00 27.62 276 GLU A N 1
ATOM 4677 C CA . GLU A 1 276 ? 117.180 41.224 34.980 1.00 28.10 276 GLU A CA 1
ATOM 4678 C C . GLU A 1 276 ? 117.220 41.976 33.630 1.00 27.34 276 GLU A C 1
ATOM 4679 O O . GLU A 1 276 ? 118.192 42.680 33.378 1.00 29.31 276 GLU A O 1
ATOM 4691 N N . LEU A 1 277 ? 116.208 41.842 32.815 1.00 23.71 277 LEU A N 1
ATOM 4692 C CA . LEU A 1 277 ? 116.189 42.519 31.526 1.00 23.57 277 LEU A CA 1
ATOM 4693 C C . LEU A 1 277 ? 116.212 44.015 31.776 1.00 24.28 277 LEU A C 1
ATOM 4694 O O . LEU A 1 277 ? 116.912 44.806 31.062 1.00 24.06 277 LEU A O 1
ATOM 4710 N N . PHE A 1 278 ? 115.415 44.478 32.734 1.00 23.82 278 PHE A N 1
ATOM 4711 C CA . PHE A 1 278 ? 115.198 45.910 32.917 1.00 23.20 278 PHE A CA 1
ATOM 4712 C C . PHE A 1 278 ? 116.390 46.601 33.573 1.00 25.08 278 PHE A C 1
ATOM 4713 O O . PHE A 1 278 ? 116.493 47.837 33.606 1.00 25.70 278 PHE A O 1
ATOM 4730 N N . SER A 1 279 ? 117.350 45.826 34.096 1.00 24.55 279 SER A N 1
ATOM 4731 C CA . SER A 1 279 ? 118.558 46.359 34.693 1.00 24.44 279 SER A CA 1
ATOM 4732 C C . SER A 1 279 ? 119.606 46.700 33.622 1.00 24.15 279 SER A C 1
ATOM 4733 O O . SER A 1 279 ? 120.636 47.263 34.014 1.00 28.15 279 SER A O 1
ATOM 4741 N N . LEU A 1 280 ? 119.377 46.338 32.364 1.00 24.10 280 LEU A N 1
ATOM 4742 C CA . LEU A 1 280 ? 120.388 46.462 31.301 1.00 24.26 280 LEU A CA 1
ATOM 4743 C C . LEU A 1 280 ? 120.317 47.838 30.647 1.00 23.04 280 LEU A C 1
ATOM 4744 O O . LEU A 1 280 ? 119.261 48.273 30.228 1.00 24.51 280 LEU A O 1
ATOM 4760 N N . ASP A 1 281 ? 121.451 48.514 30.531 1.00 24.84 281 ASP A N 1
ATOM 4761 C CA A ASP A 1 281 ? 121.391 49.806 29.870 0.50 26.67 281 ASP A CA 1
ATOM 4762 C CA B ASP A 1 281 ? 121.500 49.798 29.861 0.50 24.94 281 ASP A CA 1
ATOM 4763 C C . ASP A 1 281 ? 121.486 49.694 28.364 1.00 24.67 281 ASP A C 1
ATOM 4764 O O . ASP A 1 281 ? 121.322 50.736 27.732 1.00 27.15 281 ASP A O 1
ATOM 4781 N N . ASN A 1 282 ? 121.624 48.480 27.819 1.00 20.83 282 ASN A N 1
ATOM 4782 C CA . ASN A 1 282 ? 121.661 48.280 26.374 1.00 21.10 282 ASN A CA 1
ATOM 4783 C C . ASN A 1 282 ? 120.358 47.752 25.810 1.00 20.56 282 ASN A C 1
ATOM 4784 O O . ASN A 1 282 ? 120.334 47.189 24.714 1.00 21.78 282 ASN A O 1
ATOM 4795 N N . VAL A 1 283 ? 119.285 47.930 26.576 1.00 19.12 283 VAL A N 1
ATOM 4796 C CA A VAL A 1 283 ? 117.945 47.687 26.067 0.50 19.57 283 VAL A CA 1
ATOM 4797 C CA B VAL A 1 283 ? 117.941 47.706 26.059 0.50 18.98 283 VAL A CA 1
ATOM 4798 C C . VAL A 1 283 ? 117.159 48.996 26.158 1.00 17.34 283 VAL A C 1
ATOM 4799 O O . VAL A 1 283 ? 117.377 49.799 27.068 1.00 18.17 283 VAL A O 1
ATOM 4822 N N . VAL A 1 284 ? 116.263 49.159 25.205 1.00 17.46 284 VAL A N 1
ATOM 4823 C CA . VAL A 1 284 ? 115.242 50.214 25.188 1.00 15.98 284 VAL A CA 1
ATOM 4824 C C . VAL A 1 284 ? 113.880 49.549 25.157 1.00 16.81 284 VAL A C 1
ATOM 4825 O O . VAL A 1 284 ? 113.703 48.555 24.391 1.00 17.56 284 VAL A O 1
ATOM 4838 N N . LEU A 1 285 ? 112.948 50.018 25.955 1.00 16.53 285 LEU A N 1
ATOM 4839 C CA . LEU A 1 285 ? 111.672 49.346 26.179 1.00 16.29 285 LEU A CA 1
ATOM 4840 C C . LEU A 1 285 ? 110.522 50.282 25.940 1.00 17.00 285 LEU A C 1
ATOM 4841 O O . LEU A 1 285 ? 110.584 51.440 26.369 1.00 18.61 285 LEU A O 1
ATOM 4857 N N . THR A 1 286 ? 109.484 49.831 25.239 1.00 16.58 286 THR A N 1
ATOM 4858 C CA . THR A 1 286 ? 108.242 50.609 25.143 1.00 17.04 286 THR A CA 1
ATOM 4859 C C . THR A 1 286 ? 107.035 49.684 25.315 1.00 16.49 286 THR A C 1
ATOM 4860 O O . THR A 1 286 ? 107.135 48.482 24.967 1.00 17.18 286 THR A O 1
ATOM 4871 N N . PRO A 1 287 ? 105.899 50.221 25.812 1.00 15.74 287 PRO A N 1
ATOM 4872 C CA . PRO A 1 287 ? 104.810 49.349 26.249 1.00 16.57 287 PRO A CA 1
ATOM 4873 C C . PRO A 1 287 ? 103.823 49.042 25.119 1.00 15.78 287 PRO A C 1
ATOM 4874 O O . PRO A 1 287 ? 102.630 49.413 25.188 1.00 18.47 287 PRO A O 1
ATOM 4885 N N . HIS A 1 288 ? 104.263 48.375 24.070 1.00 16.24 288 HIS A N 1
ATOM 4886 C CA . HIS A 1 288 ? 103.385 47.965 22.970 1.00 15.77 288 HIS A CA 1
ATOM 4887 C C . HIS A 1 288 ? 102.649 49.160 22.399 1.00 17.24 288 HIS A C 1
ATOM 4888 O O . HIS A 1 288 ? 101.418 49.161 22.251 1.00 18.96 288 HIS A O 1
ATOM 4901 N N . ILE A 1 289 ? 103.407 50.175 22.013 1.00 15.66 289 ILE A N 1
ATOM 4902 C CA . ILE A 1 289 ? 102.902 51.431 21.464 1.00 15.87 289 ILE A CA 1
ATOM 4903 C C . ILE A 1 289 ? 103.278 51.642 19.996 1.00 15.51 289 ILE A C 1
ATOM 4904 O O . ILE A 1 289 ? 103.170 52.749 19.465 1.00 15.90 289 ILE A O 1
ATOM 4920 N N . GLY A 1 290 ? 103.646 50.553 19.312 1.00 16.02 290 GLY A N 1
ATOM 4921 C CA . GLY A 1 290 ? 104.004 50.717 17.890 1.00 15.97 290 GLY A CA 1
ATOM 4922 C C . GLY A 1 290 ? 102.967 51.425 17.068 1.00 16.00 290 GLY A C 1
ATOM 4923 O O . GLY A 1 290 ? 103.319 52.229 16.230 1.00 16.84 290 GLY A O 1
ATOM 4927 N N . SER A 1 291 ? 101.684 51.137 17.250 1.00 15.70 291 SER A N 1
ATOM 4928 C CA . SER A 1 291 ? 100.625 51.764 16.448 1.00 15.43 291 SER A CA 1
ATOM 4929 C C . SER A 1 291 ? 100.024 52.974 17.080 1.00 16.32 291 SER A C 1
ATOM 4930 O O . SER A 1 291 ? 98.979 53.480 16.649 1.00 17.81 291 SER A O 1
ATOM 4938 N N . ALA A 1 292 ? 100.658 53.482 18.131 1.00 16.13 292 ALA A N 1
ATOM 4939 C CA . ALA A 1 292 ? 100.052 54.574 18.906 1.00 16.49 292 ALA A CA 1
ATOM 4940 C C . ALA A 1 292 ? 100.330 55.961 18.340 1.00 16.09 292 ALA A C 1
ATOM 4941 O O . ALA A 1 292 ? 101.102 56.748 18.868 1.00 16.37 292 ALA A O 1
ATOM 4948 N N . THR A 1 293 ? 99.630 56.270 17.242 1.00 16.17 293 THR A N 1
ATOM 4949 C CA . THR A 1 293 ? 99.510 57.609 16.757 1.00 16.53 293 THR A CA 1
ATOM 4950 C C . THR A 1 293 ? 98.042 58.013 16.707 1.00 17.18 293 THR A C 1
ATOM 4951 O O . THR A 1 293 ? 97.143 57.168 16.571 1.00 17.44 293 THR A O 1
ATOM 4962 N N . PHE A 1 294 ? 97.777 59.322 16.872 1.00 20.49 294 PHE A N 1
ATOM 4963 C CA . PHE A 1 294 ? 96.399 59.763 16.812 1.00 19.93 294 PHE A CA 1
ATOM 4964 C C . PHE A 1 294 ? 95.761 59.326 15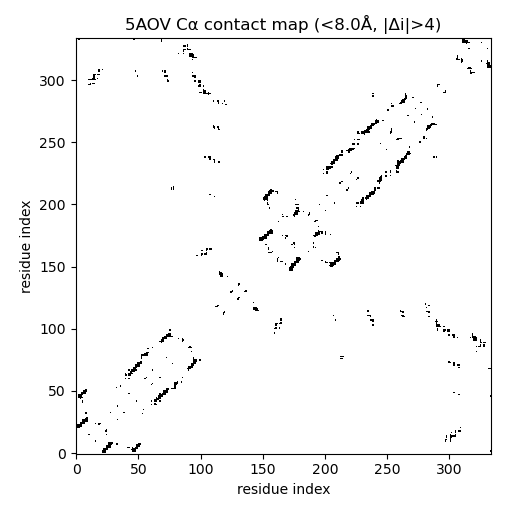.504 1.00 21.19 294 PHE A C 1
ATOM 4965 O O . PHE A 1 294 ? 94.624 58.812 15.488 1.00 21.32 294 PHE A O 1
ATOM 4982 N N . GLU A 1 295 ? 96.489 59.490 14.408 1.00 20.37 295 GLU A N 1
ATOM 4983 C CA . GLU A 1 295 ? 95.865 59.181 13.130 1.00 22.09 295 GLU A CA 1
ATOM 4984 C C . GLU A 1 295 ? 95.658 57.682 12.929 1.00 18.05 295 GLU A C 1
ATOM 4985 O O . GLU A 1 295 ? 94.624 57.286 12.358 1.00 19.68 295 GLU A O 1
ATOM 4997 N N . ALA A 1 296 ? 96.581 56.852 13.341 1.00 17.76 296 ALA A N 1
ATOM 4998 C CA . ALA A 1 296 ? 96.388 55.414 13.174 1.00 16.89 296 ALA A CA 1
ATOM 4999 C C . ALA A 1 296 ? 95.206 54.970 13.992 1.00 17.67 296 ALA A C 1
ATOM 5000 O O . ALA A 1 296 ? 94.419 54.157 13.553 1.00 18.02 296 ALA A O 1
ATOM 5007 N N A ARG A 1 297 ? 95.138 55.408 15.253 0.50 24.88 297 ARG A N 1
ATOM 5008 N N B ARG A 1 297 ? 95.038 55.474 15.200 0.50 15.10 297 ARG A N 1
ATOM 5009 C CA A ARG A 1 297 ? 93.932 55.220 16.071 0.50 23.93 297 ARG A CA 1
ATOM 5010 C CA B ARG A 1 297 ? 93.957 54.939 16.005 0.50 15.18 297 ARG A CA 1
ATOM 5011 C C A ARG A 1 297 ? 92.622 55.415 15.396 0.50 16.39 297 ARG A C 1
ATOM 5012 C C B ARG A 1 297 ? 92.572 55.417 15.454 0.50 20.61 297 ARG A C 1
ATOM 5013 O O A ARG A 1 297 ? 91.743 54.550 15.381 0.50 20.64 297 ARG A O 1
ATOM 5014 O O B ARG A 1 297 ? 91.576 54.698 15.537 0.50 16.18 297 ARG A O 1
ATOM 5055 N N . GLU A 1 298 ? 92.483 56.611 14.874 1.00 18.79 298 GLU A N 1
ATOM 5056 C CA A GLU A 1 298 ? 91.260 57.042 14.222 0.50 18.77 298 GLU A CA 1
ATOM 5057 C CA B GLU A 1 298 ? 91.260 57.051 14.232 0.50 18.85 298 GLU A CA 1
ATOM 5058 C C . GLU A 1 298 ? 90.960 56.170 13.004 1.00 18.16 298 GLU A C 1
ATOM 5059 O O . GLU A 1 298 ? 89.828 55.788 12.736 1.00 18.95 298 GLU A O 1
ATOM 5082 N N . ALA A 1 299 ? 92.013 55.905 12.202 1.00 19.27 299 ALA A N 1
ATOM 5083 C CA . ALA A 1 299 ? 91.806 55.136 10.980 1.00 17.36 299 ALA A CA 1
ATOM 5084 C C . ALA A 1 299 ? 91.463 53.675 11.304 1.00 17.71 299 ALA A C 1
ATOM 5085 O O . ALA A 1 299 ? 90.643 53.079 10.600 1.00 18.84 299 ALA A O 1
ATOM 5092 N N . MET A 1 300 ? 92.051 53.148 12.363 1.00 17.61 300 MET A N 1
ATOM 5093 C CA . MET A 1 300 ? 91.651 51.803 12.821 1.00 17.28 300 MET A CA 1
ATOM 5094 C C . MET A 1 300 ? 90.214 51.742 13.230 1.00 17.55 300 MET A C 1
ATOM 5095 O O . MET A 1 300 ? 89.487 50.766 12.953 1.00 18.37 300 MET A O 1
ATOM 5109 N N . ALA A 1 301 ? 89.712 52.801 13.908 1.00 17.65 301 ALA A N 1
ATOM 5110 C CA . ALA A 1 301 ? 88.313 52.825 14.342 1.00 17.89 301 ALA A CA 1
ATOM 5111 C C . ALA A 1 301 ? 87.347 52.881 13.153 1.00 17.91 301 ALA A C 1
ATOM 5112 O O . ALA A 1 301 ? 86.328 52.249 13.099 1.00 19.43 301 ALA A O 1
ATOM 5119 N N . GLU A 1 302 ? 87.705 53.707 12.163 1.00 18.85 302 GLU A N 1
ATOM 5120 C CA A GLU A 1 302 ? 86.913 53.753 10.950 0.50 18.74 302 GLU A CA 1
ATOM 5121 C CA B GLU A 1 302 ? 86.961 53.776 10.915 0.50 23.84 302 GLU A CA 1
ATOM 5122 C C . GLU A 1 302 ? 86.839 52.422 10.207 1.00 18.66 302 GLU A C 1
ATOM 5123 O O . GLU A 1 302 ? 85.805 52.066 9.694 1.00 20.23 302 GLU A O 1
ATOM 5144 N N . LEU A 1 303 ? 88.002 51.762 10.210 1.00 19.63 303 LEU A N 1
ATOM 5145 C CA . LEU A 1 303 ? 88.111 50.497 9.452 1.00 20.37 303 LEU A CA 1
ATOM 5146 C C . LEU A 1 303 ? 87.334 49.378 10.152 1.00 19.20 303 LEU A C 1
ATOM 5147 O O . LEU A 1 303 ? 86.631 48.608 9.479 1.00 20.53 303 LEU A O 1
ATOM 5163 N N . VAL A 1 304 ? 87.408 49.297 11.469 1.00 19.30 304 VAL A N 1
ATOM 5164 C CA . VAL A 1 304 ? 86.544 48.337 12.164 1.00 19.03 304 VAL A CA 1
ATOM 5165 C C . VAL A 1 304 ? 85.090 48.598 11.864 1.00 19.23 304 VAL A C 1
ATOM 5166 O O . VAL A 1 304 ? 84.309 47.643 11.565 1.00 21.51 304 VAL A O 1
ATOM 5179 N N . ALA A 1 305 ? 84.652 49.850 11.917 1.00 21.35 305 ALA A N 1
ATOM 5180 C CA . ALA A 1 305 ? 83.271 50.160 11.610 1.00 20.78 305 ALA A CA 1
ATOM 5181 C C . ALA A 1 305 ? 82.870 49.753 10.178 1.00 20.73 305 ALA A C 1
ATOM 5182 O O . ALA A 1 305 ? 81.826 49.149 9.945 1.00 21.86 305 ALA A O 1
ATOM 5189 N N . ARG A 1 306 ? 83.754 50.078 9.214 1.00 20.77 306 ARG A N 1
ATOM 5190 C CA . ARG A 1 306 ? 83.502 49.755 7.794 1.00 20.73 306 ARG A CA 1
ATOM 5191 C C . ARG A 1 306 ? 83.332 48.279 7.651 1.00 21.73 306 ARG A C 1
ATOM 5192 O O . ARG A 1 306 ? 82.462 47.836 6.888 1.00 22.69 306 ARG A O 1
ATOM 5213 N N . ASN A 1 307 ? 84.174 47.462 8.274 1.00 20.16 307 ASN A N 1
ATOM 5214 C CA . ASN A 1 307 ? 84.019 46.016 8.188 1.00 20.47 307 ASN A CA 1
ATOM 5215 C C . ASN A 1 307 ? 82.670 45.508 8.688 1.00 20.88 307 ASN A C 1
ATOM 5216 O O . ASN A 1 307 ? 82.031 44.691 8.027 1.00 21.40 307 ASN A O 1
ATOM 5227 N N . LEU A 1 308 ? 82.265 45.989 9.871 1.00 20.53 308 LEU A N 1
ATOM 5228 C CA . LEU A 1 308 ? 81.021 45.501 10.452 1.00 20.85 308 LEU A CA 1
ATOM 5229 C C . LEU A 1 308 ? 79.818 45.978 9.643 1.00 22.19 308 LEU A C 1
ATOM 5230 O O . LEU A 1 308 ? 78.857 45.222 9.485 1.00 21.58 308 LEU A O 1
ATOM 5246 N N . ILE A 1 309 ? 79.871 47.205 9.128 1.00 20.92 309 ILE A N 1
ATOM 5247 C CA . ILE A 1 309 ? 78.759 47.712 8.336 1.00 22.40 309 ILE A CA 1
ATOM 5248 C C . ILE A 1 309 ? 78.697 47.011 6.990 1.00 22.47 309 ILE A C 1
ATOM 5249 O O . ILE A 1 309 ? 77.575 46.713 6.492 1.00 24.14 309 ILE A O 1
ATOM 5265 N N . ALA A 1 310 ? 79.839 46.731 6.350 1.00 21.60 310 ALA A N 1
ATOM 5266 C CA . ALA A 1 310 ? 79.823 45.972 5.106 1.00 23.45 310 ALA A CA 1
ATOM 5267 C C . ALA A 1 310 ? 79.181 44.606 5.360 1.00 22.01 310 ALA A C 1
ATOM 5268 O O . ALA A 1 310 ? 78.345 44.175 4.539 1.00 23.40 310 ALA A O 1
ATOM 5275 N N . PHE A 1 311 ? 79.566 43.960 6.465 1.00 22.95 311 PHE A N 1
ATOM 5276 C CA . PHE A 1 311 ? 79.014 42.647 6.785 1.00 23.23 311 PHE A CA 1
ATOM 5277 C C . PHE A 1 311 ? 77.494 42.725 6.958 1.00 24.27 311 PHE A C 1
ATOM 5278 O O . PHE A 1 311 ? 76.772 41.892 6.437 1.00 25.19 311 PHE A O 1
ATOM 5295 N N . LYS A 1 312 ? 77.027 43.738 7.668 1.00 23.39 312 LYS A N 1
ATOM 5296 C CA . LYS A 1 312 ? 75.567 43.911 7.848 1.00 24.46 312 LYS A CA 1
ATOM 5297 C C . LYS A 1 312 ? 74.844 43.962 6.499 1.00 25.59 312 LYS A C 1
ATOM 5298 O O . LYS A 1 312 ? 73.736 43.445 6.332 1.00 27.49 312 LYS A O 1
ATOM 5317 N N . ARG A 1 313 ? 75.467 44.642 5.531 1.00 26.70 313 ARG A N 1
ATOM 5318 C CA . ARG A 1 313 ? 74.897 44.820 4.211 1.00 26.89 313 ARG A CA 1
ATOM 5319 C C . ARG A 1 313 ? 75.031 43.606 3.289 1.00 28.60 313 ARG A C 1
ATOM 5320 O O . ARG A 1 313 ? 74.618 43.670 2.121 1.00 33.65 313 ARG A O 1
ATOM 5341 N N . GLY A 1 314 ? 75.573 42.527 3.831 1.00 28.21 314 GLY A N 1
ATOM 5342 C CA . GLY A 1 314 ? 75.728 41.297 3.069 1.00 29.64 314 GLY A CA 1
ATOM 5343 C C . GLY A 1 314 ? 76.924 41.340 2.132 1.00 28.70 314 GLY A C 1
ATOM 5344 O O . GLY A 1 314 ? 76.935 40.579 1.163 1.00 31.70 314 GLY A O 1
ATOM 5348 N N . GLU A 1 315 ? 77.863 42.214 2.411 1.00 27.89 315 GLU A N 1
ATOM 5349 C CA . GLU A 1 315 ? 79.090 42.344 1.605 1.00 28.02 315 GLU A CA 1
ATOM 5350 C C . GLU A 1 315 ? 80.226 41.632 2.326 1.00 24.20 315 GLU A C 1
ATOM 5351 O O . GLU A 1 315 ? 80.249 41.460 3.516 1.00 25.55 315 GLU A O 1
ATOM 5363 N N . ILE A 1 316 ? 81.212 41.210 1.530 1.00 26.79 316 ILE A N 1
ATOM 5364 C CA . ILE A 1 316 ? 82.408 40.659 2.129 1.00 24.40 316 ILE A CA 1
ATOM 5365 C C . ILE A 1 316 ? 83.185 41.834 2.794 1.00 23.07 316 ILE A C 1
ATOM 5366 O O . ILE A 1 316 ? 83.436 42.830 2.136 1.00 27.58 316 ILE A O 1
ATOM 5382 N N . PRO A 1 317 ? 83.531 41.690 4.050 1.00 21.64 317 PRO A N 1
ATOM 5383 C CA . PRO A 1 317 ? 84.245 42.773 4.759 1.00 22.10 317 PRO A CA 1
ATOM 5384 C C . PRO A 1 317 ? 85.613 43.001 4.108 1.00 22.67 317 PRO A C 1
ATOM 5385 O O . PRO A 1 317 ? 86.290 42.033 3.731 1.00 24.07 317 PRO A O 1
ATOM 5396 N N . PRO A 1 318 ? 86.029 44.250 3.934 1.00 22.28 318 PRO A N 1
ATOM 5397 C CA . PRO A 1 318 ? 87.251 44.567 3.220 1.00 23.33 318 PRO A CA 1
ATOM 5398 C C . PRO A 1 318 ? 88.578 44.042 3.776 1.00 22.99 318 PRO A C 1
ATOM 5399 O O . PRO A 1 318 ? 89.496 43.852 3.000 1.00 25.26 318 PRO A O 1
ATOM 5410 N N . THR A 1 319 ? 88.617 43.781 5.110 1.00 21.38 319 THR A N 1
ATOM 5411 C CA . THR A 1 319 ? 89.842 43.242 5.676 1.00 20.80 319 THR A CA 1
ATOM 5412 C C . THR A 1 319 ? 89.538 41.922 6.413 1.00 22.09 319 THR A C 1
ATOM 5413 O O . THR A 1 319 ? 90.138 41.609 7.448 1.00 23.19 319 THR A O 1
ATOM 5424 N N . LEU A 1 320 ? 88.759 41.088 5.770 1.00 21.68 320 LEU A N 1
ATOM 5425 C CA . LEU A 1 320 ? 88.525 39.736 6.195 1.00 20.70 320 LEU A CA 1
ATOM 5426 C C . LEU A 1 320 ? 89.825 38.932 6.188 1.00 22.03 320 LEU A C 1
ATOM 5427 O O . LEU A 1 320 ? 90.528 38.908 5.219 1.00 24.35 320 LEU A O 1
ATOM 5443 N N A VAL A 1 321 ? 90.111 38.250 7.291 0.50 20.69 321 VAL A N 1
ATOM 5444 N N B VAL A 1 321 ? 90.211 38.250 7.291 0.50 20.69 321 VAL A N 1
ATOM 5445 C CA A VAL A 1 321 ? 91.328 37.452 7.388 0.50 21.31 321 VAL A CA 1
ATOM 5446 C CA B VAL A 1 321 ? 91.428 37.452 7.388 0.50 21.31 321 VAL A CA 1
ATOM 5447 C C A VAL A 1 321 ? 91.112 35.971 7.066 0.50 23.73 321 VAL A C 1
ATOM 5448 C C B VAL A 1 321 ? 91.212 35.971 7.066 0.50 23.73 321 VAL A C 1
ATOM 5449 O O A VAL A 1 321 ? 92.045 35.282 6.653 0.50 28.23 321 VAL A O 1
ATOM 5450 O O B VAL A 1 321 ? 92.145 35.282 6.653 0.50 28.23 321 VAL A O 1
ATOM 5475 N N . ASN A 1 322 ? 89.891 35.481 7.260 1.00 22.65 322 ASN A N 1
ATOM 5476 C CA . ASN A 1 322 ? 89.588 34.073 7.008 1.00 22.23 322 ASN A CA 1
ATOM 5477 C C . ASN A 1 322 ? 88.683 33.899 5.814 1.00 20.70 322 ASN A C 1
ATOM 5478 O O . ASN A 1 322 ? 87.478 33.585 5.983 1.00 22.30 322 ASN A O 1
ATOM 5489 N N . LYS A 1 323 ? 89.243 34.007 4.612 1.00 22.18 323 LYS A N 1
ATOM 5490 C CA . LYS A 1 323 ? 88.397 33.949 3.418 1.00 21.76 323 LYS A CA 1
ATOM 5491 C C . LYS A 1 323 ? 87.665 32.644 3.222 1.00 23.13 323 LYS A C 1
ATOM 5492 O O . LYS A 1 323 ? 86.652 32.614 2.542 1.00 24.46 323 LYS A O 1
ATOM 5500 N N . GLU A 1 324 ? 88.185 31.558 3.802 1.00 23.83 324 GLU A N 1
ATOM 5501 C CA . GLU A 1 324 ? 87.477 30.276 3.687 1.00 25.30 324 GLU A CA 1
ATOM 5502 C C . GLU A 1 324 ? 86.061 30.332 4.296 1.00 25.35 324 GLU A C 1
ATOM 5503 O O . GLU A 1 324 ? 85.209 29.528 3.937 1.00 27.16 324 GLU A O 1
ATOM 5515 N N . VAL A 1 325 ? 85.835 31.269 5.208 1.00 24.09 325 VAL A N 1
ATOM 5516 C CA . VAL A 1 325 ? 84.531 31.322 5.860 1.00 24.12 325 VAL A CA 1
ATOM 5517 C C . VAL A 1 325 ? 83.407 31.673 4.881 1.00 27.08 325 VAL A C 1
ATOM 5518 O O . VAL A 1 325 ? 82.235 31.360 5.131 1.00 26.95 325 VAL A O 1
ATOM 5531 N N . ILE A 1 326 ? 83.725 32.333 3.773 1.00 24.97 326 ILE A N 1
ATOM 5532 C CA . ILE A 1 326 ? 82.672 32.790 2.853 1.00 26.45 326 ILE A CA 1
ATOM 5533 C C . ILE A 1 326 ? 81.877 31.630 2.302 1.00 29.61 326 ILE A C 1
ATOM 5534 O O . ILE A 1 326 ? 80.635 31.703 2.099 1.00 31.77 326 ILE A O 1
ATOM 5550 N N . LYS A 1 327 ? 82.545 30.527 1.954 1.00 29.72 327 LYS A N 1
ATOM 5551 C CA . LYS A 1 327 ? 81.890 29.383 1.380 1.00 34.48 327 LYS A CA 1
ATOM 5552 C C . LYS A 1 327 ? 81.154 28.621 2.488 1.00 35.17 327 LYS A C 1
ATOM 5553 O O . LYS A 1 327 ? 80.233 27.847 2.226 1.00 40.50 327 LYS A O 1
ATOM 5572 N N . ILE A 1 328 ? 81.481 28.909 3.746 1.00 35.13 328 ILE A N 1
ATOM 5573 C CA . ILE A 1 328 ? 80.802 28.246 4.859 1.00 35.97 328 ILE A CA 1
ATOM 5574 C C . ILE A 1 328 ? 79.482 28.904 5.226 1.00 36.23 328 ILE A C 1
ATOM 5575 O O . ILE A 1 328 ? 78.477 28.224 5.563 1.00 39.84 328 ILE A O 1
ATOM 5591 N N . ARG A 1 329 ? 79.485 30.232 5.208 1.00 32.82 329 ARG A N 1
ATOM 5592 C CA . ARG A 1 329 ? 78.274 30.995 5.486 1.00 33.91 329 ARG A CA 1
ATOM 5593 C C . ARG A 1 329 ? 78.409 32.351 4.836 1.00 29.52 329 ARG A C 1
ATOM 5594 O O . ARG A 1 329 ? 79.362 33.043 5.002 1.00 29.38 329 ARG A O 1
ATOM 5615 N N . LYS A 1 330 ? 77.369 32.747 4.095 1.00 36.71 330 LYS A N 1
ATOM 5616 C CA . LYS A 1 330 ? 77.399 34.073 3.460 1.00 33.97 330 LYS A CA 1
ATOM 5617 C C . LYS A 1 330 ? 77.256 35.187 4.489 1.00 32.13 330 LYS A C 1
ATOM 5618 O O . LYS A 1 330 ? 76.764 35.007 5.599 1.00 32.67 330 LYS A O 1
ATOM 5637 N N . PRO A 1 331 ? 77.680 36.383 4.117 1.00 30.26 331 PRO A N 1
ATOM 5638 C CA . PRO A 1 331 ? 77.670 37.458 5.112 1.00 26.70 331 PRO A CA 1
ATOM 5639 C C . PRO A 1 331 ? 76.305 38.014 5.438 1.00 28.24 331 PRO A C 1
ATOM 5640 O O . PRO A 1 331 ? 75.394 37.926 4.653 1.00 31.63 331 PRO A O 1
ATOM 5651 N N . GLY A 1 332 ? 76.217 38.575 6.655 1.00 30.01 332 GLY A N 1
ATOM 5652 C CA . GLY A 1 332 ? 75.005 39.228 7.128 1.00 30.66 332 GLY A CA 1
ATOM 5653 C C . GLY A 1 332 ? 74.449 38.607 8.408 1.00 30.36 332 GLY A C 1
ATOM 5654 O O . GLY A 1 332 ? 74.879 37.511 8.831 1.00 33.34 332 GLY A O 1
ATOM 5658 N N . PHE A 1 333 ? 73.501 39.319 9.006 1.00 30.93 333 PHE A N 1
ATOM 5659 C CA . PHE A 1 333 ? 72.871 38.847 10.223 1.00 34.05 333 PHE A CA 1
ATOM 5660 C C . PHE A 1 333 ? 71.520 38.191 9.930 1.00 44.18 333 PHE A C 1
ATOM 5661 O O . PHE A 1 333 ? 70.939 38.483 8.910 1.00 46.48 333 PHE A O 1
ATOM 5669 N N . ASN A 1 334 ? 71.063 37.312 10.813 1.00 62.26 334 ASN A N 1
ATOM 5670 C CA . ASN A 1 334 ? 69.740 36.681 10.679 1.00 78.65 334 ASN A CA 1
ATOM 5671 C C . ASN A 1 334 ? 68.931 36.877 11.953 1.00 73.09 334 ASN A C 1
ATOM 5672 O O . ASN A 1 334 ? 69.109 37.876 12.663 1.00 75.23 334 ASN A O 1
#

Solvent-accessible surface area: 17019 Å² total; per-residue (Å²): 211,62,18,42,0,4,0,0,56,58,8,25,107,39,0,7,86,67,0,91,134,35,3,78,33,65,32,33,106,78,169,143,88,12,64,70,120,73,2,25,83,61,0,131,54,0,9,0,0,0,0,20,55,60,5,130,0,32,88,75,0,4,107,61,4,102,118,0,32,0,0,0,0,20,9,44,15,86,64,16,11,56,26,123,17,0,13,155,87,2,4,0,0,1,13,0,8,85,47,8,17,89,12,12,0,77,28,1,13,51,3,0,61,15,10,1,136,43,85,84,74,17,63,144,35,80,189,54,21,67,105,178,163,113,63,75,81,187,72,82,161,71,73,122,32,80,120,12,153,48,84,9,0,0,0,0,8,1,31,134,26,0,38,0,0,0,109,58,0,113,72,75,75,15,109,4,0,0,66,15,222,70,176,63,68,156,5,36,175,86,8,60,8,81,70,55,65,16,71,73,0,0,116,59,0,22,2,0,0,0,19,18,77,35,46,192,145,16,83,80,18,0,51,59,123,62,0,120,53,8,64,92,64,0,4,0,0,1,14,6,36,5,72,0,5,42,14,174,5,1,13,82,0,9,114,106,40,49,2,25,1,0,0,6,2,4,24,36,100,85,132,48,164,30,129,77,0,65,84,28,95,38,11,13,63,25,105,59,68,6,22,51,60,185,148,5,71,76,34,4,0,79,7,1,0,126,0,0,19,10,1,65,150,41,90,90,3,71,22,16,40,10,147,135,0,49,197,91,90,162,27,14,40,159

Foldseek 3Di:
DAAAEEEFEDFDPVLVVLQVVRHNYHYDYDPDGDDPVVLLVVLQEHQEYEEELPAQADPSSCVSRVNHAEYEYLAQFDPSHPVVVCLVVLHFYFYDPDLLQLLLLVVLVVLVVCLQQLVVVVCCCVVVCVCVVVPDVDDPPPRDGDALAAFEEEEEACDSNNLSNLVVSVVSNHAYEYEHPDDDVVSCVVRVYYYDHLLVSQQRHQEYEYADEDDPVQFQPADLVSLLNHALNHEYEYLYEARSHDVVSVLVCCVVSSHPAYEYQYHPDPPDDDPSVVVHSSYHYHPNCSRPDPRSSSVSSVLSSQQVVCLQVQHHRPRTPDVSSCVVDTGHGD

Secondary structure (DSSP, 8-state):
---EEEE-S---HHHHHHHHTTSEEEE---SSPPPHHHHHHHGGG-SEEEE-TTS-B-HHHHHT-TT--EEEESSS--TTB-HHHHHHTT-EEE---STTHHHHHHHHHHHHHHHHHTHHHHHHHHHTSHHHHHT----TTTT-----TT-EEEEES-SHHHHHHHHHHHTTT-EEEEE-SS--HHHHHHHT-EE--HHHHHHH-SEEEE-PPP-TTTTT-B-HHHHHHS-TT-EEEE-S-GGGB-HHHHHHHHHHTSSSEEEES--SSSS---HHHHT-TTEEE-SS-TT--HHHHHHHHHHHHHHHHHHHTTPPPTTBS-TTHHHHS-SS--

B-factor: mean 30.5, std 13.69, range [13.37, 114.99]

Sequence (334 aa):
MKPKVFITRAIPEENGINMLEEEFEEVEEVWEEEEREIPREEKLLEEKVKDVDALVTMLSERIDQEVFENAPRLRIVANYAVGYDNIDVEEATRRRGIYVTNTPDVLTNATADHAFALLLATARHVVKGDKKFVRSGEWKRKGIAWHPKWFLGYELYGKTIGIVGFGRRIGQAIARRAKGFNNMRILYYSRTTRKSQAEKELGAEYRPLEEVLKESDFVILAVPLTKETMYMINEERLKLMKPTAILVNIARRGKVVDTKALIKALKEGWIAGAGLDVFEEEEPYYNEELFSLDDNVVVLTPHIGSATFEARREEAMAEELVARNLIAFKRGEIPPTLVVNKEVIKIRKPGFN

CATH classification: 3.40.50.720 (+1 more: 3.40.50.720)

InterPro domains:
  IPR006139 D-isomer specific 2-hydroxyacid dehydrogenase, cataly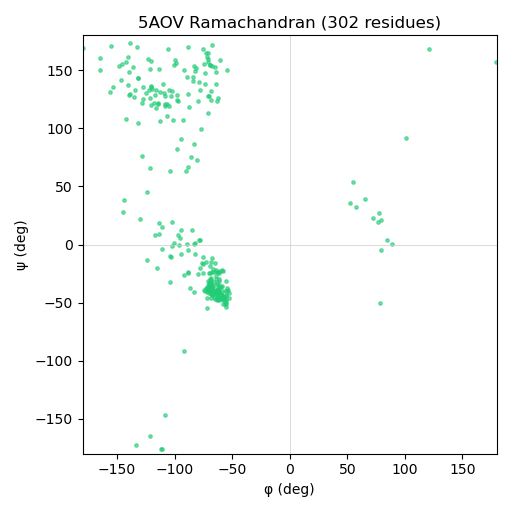tic domain [PF00389] (5-322)
  IPR006140 D-isomer specific 2-hydroxyacid dehydrogenase, NAD-binding domain [PF02826] (109-290)
  IPR023519 Glyoxylate reductase GyaR [MF_00776] (1-331)
  IPR029752 D-isomer specific 2-hydroxyacid dehydrogenase, NAD-binding domain conserved site 1 [PS00065] (153-180)
  IPR029753 D-isomer specific 2-hydroxyacid dehydrogenase, NAD-binding domain conserved site [PS00671] (230-246)
  IPR036291 NAD(P)-binding domain superfamily [SSF51735] (103-290)
  IPR050223 D-isomer specific 2-hydroxyacid dehydrogenase [PTHR10996] (2-315)